Protein AF-T1JHN9-F1 (afdb_monomer)

InterPro domains:
  IPR001699 T-box transcription factor [PTHR11267] (26-239)
  IPR008967 p53-like transcription factor, DNA-binding domain superfamily [SSF49417] (64-240)
  IPR018186 Transcription factor, T-box, conserved site [PS01283] (74-93)
  IPR036960 T-box superfamily [G3DSA:2.60.40.820] (58-250)
  IPR046360 T-box transcription factor, DNA-binding domain [PF00907] (67-240)
  IPR046360 T-box transcription factor, DNA-binding domain [PR00937] (82-106)
  IPR046360 T-box transcription factor, DNA-binding domain [PR00937] (149-162)
  IPR046360 T-box transcription factor, DNA-binding domain [PR00937] (187-201)
  IPR046360 T-box transcription factor, DNA-binding domain [PR00937] (224-237)
  IPR046360 T-box transcription factor, DNA-binding domain [PS50252] (69-240)
  IPR046360 T-box transcription factor, DNA-binding domain [SM00425] (64-253)

Sequence (254 aa):
MASELSTRARAFSVEALLQDRVDAAAISPSSSDSNLSEPSPAESPESLEGGENPLTTGVLEIGGITVELCGRELWQQFYKLGTEMIITKAGRRMFPSLKIRVSGLDADSFYNVWLDIVPLDDKRYRYVYHSSQWMVAGSGDPPPSHNIYVHQESPAPGRSWMGQGAVTFDRLKLTNNRRPLIRGQVSLHSMHKYQPRIHIQKSESEQAVHLDLKKSTTFIFNETSFTTVTAYQNQQVKKVISNYYYPFCRVSGL

Mean predicted aligned error: 13.26 Å

Secondary structure (DSSP, 8-state):
------TTTTTT-TTHHHHTTSSS--------------------------PPPGGGSSEEEETTEEEEETTHHHHHHHHHH--EEE-BTT-B--SSPPEEEEES--SSSEEEEEEEEEESSSEEEEEETTTTEEEEEEEPPPPPS--EEE-TT-SEEHHHHHHTS-EE-TT-EEES-SS-SSTTEEE--TT-EEEEEEEEEE-SSTT-----TTTSEEE--GGG-EEEESS---HHHHHHHHHHHTHHHHHS--

Organism: Strigamia maritima (NCBI:txid126957)

Solvent-accessible surface area (backbone atoms only — not comparable to full-atom values): 15533 Å² total; per-residue (Å²): 141,86,83,84,86,64,93,73,81,70,84,78,49,76,72,68,71,66,61,78,76,70,78,87,82,83,83,87,86,81,89,83,90,81,90,84,82,87,83,85,90,79,82,87,79,82,82,71,94,73,79,83,60,76,87,73,71,56,47,48,76,58,96,68,31,37,42,32,51,52,68,47,71,61,37,46,58,38,34,78,70,58,26,63,37,56,35,31,84,89,38,28,60,62,67,78,64,60,32,32,30,47,44,65,59,60,48,86,44,30,28,36,44,34,34,39,54,41,69,70,60,72,40,22,47,43,76,42,76,96,76,72,42,81,41,83,71,47,70,38,78,83,83,59,90,40,30,60,39,70,44,89,64,47,44,35,36,24,45,58,58,46,65,65,61,55,51,66,55,72,77,41,18,32,15,58,35,86,66,62,92,51,93,47,37,28,24,48,65,68,35,29,43,34,36,54,35,40,36,43,26,78,33,94,42,80,82,51,84,77,87,48,79,89,73,30,52,75,48,73,58,77,51,64,30,33,33,29,26,78,61,85,78,56,65,66,59,52,48,53,52,46,65,69,60,48,62,66,64,69,73,75,74,124

Nearest PDB structures (foldseek):
  4a04-assembly1_B  TM=9.188E-01  e=6.946E-25  Homo sapiens
  4a04-assembly1_A  TM=9.202E-01  e=1.172E-23  Homo sapiens
  4s0h-assembly1_A  TM=9.242E-01  e=1.164E-22  Homo sapiens
  5bqd-assembly1_A  TM=9.059E-01  e=5.106E-23  Homo sapiens
  5t1j-assembly1_A  TM=8.481E-01  e=8.388E-18  Mus musculus

Radius of gyration: 26.45 Å; Cα contacts (8 Å, |Δi|>4): 411; chains: 1; bounding box: 66×55×83 Å

pLDDT: mean 80.38, std 23.96, range [30.39, 98.62]

Foldseek 3Di:
DDDDDDPPPPPDDPVVVVVVPPPPPDDDDDDDDDDDDDDDDDDDDDDDDDDDDPLPQQWDDDPQKIKHWPPVVQLLVCLVLFNEAAAAAQFDFDPVWTKMAIDRADQAFWKWKKKFKAFPAQFFWDADQVVRDIDTPGGHDPDQPFGMATQPCPGDGPNVRNVVGMRTLRLATEHCDSDRPDHRYGHDHARTKIWMKMWMATDPDRPDPPDDPVRTDIDTNPSNIHGYHNDDDRVVNVVVVCVVPCVVVVVPPD

Structure (mmCIF, N/CA/C/O backbone):
data_AF-T1JHN9-F1
#
_entry.id   AF-T1JHN9-F1
#
loop_
_atom_site.group_PDB
_atom_site.id
_atom_site.type_symbol
_atom_site.label_atom_id
_atom_site.label_alt_id
_atom_site.label_comp_id
_atom_site.label_asym_id
_atom_site.label_entity_id
_atom_site.label_seq_id
_atom_site.pdbx_PDB_ins_code
_atom_site.Cartn_x
_atom_site.Cartn_y
_atom_site.Cartn_z
_atom_site.occupancy
_atom_site.B_iso_or_equiv
_atom_site.auth_seq_id
_atom_site.auth_comp_id
_atom_site.auth_asym_id
_atom_site.auth_atom_id
_atom_site.pdbx_PDB_model_num
ATOM 1 N N . MET A 1 1 ? 29.125 25.212 -55.300 1.00 37.88 1 MET A N 1
ATOM 2 C CA . MET A 1 1 ? 29.518 24.047 -54.482 1.00 37.88 1 MET A CA 1
ATOM 3 C C . MET A 1 1 ? 28.701 24.056 -53.203 1.00 37.88 1 MET A C 1
ATOM 5 O O . MET A 1 1 ? 29.034 24.784 -52.282 1.00 37.88 1 MET A O 1
ATOM 9 N N . ALA A 1 2 ? 27.599 23.316 -53.184 1.00 37.41 2 ALA A N 1
ATOM 10 C CA . ALA A 1 2 ? 26.874 22.967 -51.968 1.00 37.41 2 ALA A CA 1
ATOM 11 C C . ALA A 1 2 ? 26.353 21.548 -52.206 1.00 37.41 2 ALA A C 1
ATOM 13 O O . ALA A 1 2 ? 25.387 21.359 -52.940 1.00 37.41 2 ALA A O 1
ATOM 14 N N . SER A 1 3 ? 27.084 20.557 -51.704 1.00 37.94 3 SER A N 1
ATOM 15 C CA . SER A 1 3 ? 26.774 19.141 -51.877 1.00 37.94 3 SER A CA 1
ATOM 16 C C . SER A 1 3 ? 26.589 18.478 -50.516 1.00 37.94 3 SER A C 1
ATOM 18 O O . SER A 1 3 ? 27.445 18.585 -49.643 1.00 37.94 3 SER A O 1
ATOM 20 N N . GLU A 1 4 ? 25.468 17.764 -50.423 1.00 44.97 4 GLU A N 1
ATOM 21 C CA . GLU A 1 4 ? 25.269 16.535 -49.648 1.00 44.97 4 GLU A CA 1
ATOM 22 C C . GLU A 1 4 ? 25.123 16.638 -48.124 1.00 44.97 4 GLU A C 1
ATOM 24 O O . GLU A 1 4 ? 25.977 16.226 -47.344 1.00 44.97 4 GLU A O 1
ATOM 29 N N . LEU A 1 5 ? 23.916 17.024 -47.696 1.00 38.69 5 LEU A N 1
ATOM 30 C CA . LEU A 1 5 ? 23.321 16.499 -46.465 1.00 38.69 5 LEU A CA 1
ATOM 31 C C . LEU A 1 5 ? 22.307 15.400 -46.819 1.00 38.69 5 LEU A C 1
ATOM 33 O O . LEU A 1 5 ? 21.178 15.654 -47.226 1.00 38.69 5 LEU A O 1
ATOM 37 N N . SER A 1 6 ? 22.813 14.173 -46.695 1.00 44.66 6 SER A N 1
ATOM 38 C CA . SER A 1 6 ? 22.173 12.859 -46.562 1.00 44.66 6 SER A CA 1
ATOM 39 C C . SER A 1 6 ? 20.637 12.776 -46.612 1.00 44.66 6 SER A C 1
ATOM 41 O O . SER A 1 6 ? 19.916 13.223 -45.718 1.00 44.66 6 SER A O 1
ATOM 43 N N . THR A 1 7 ? 20.160 12.006 -47.592 1.00 42.12 7 THR A N 1
ATOM 44 C CA . THR A 1 7 ? 18.784 11.551 -47.873 1.00 42.12 7 THR A CA 1
ATOM 45 C C . THR A 1 7 ? 18.101 10.778 -46.722 1.00 42.12 7 THR A C 1
ATOM 47 O O . THR A 1 7 ? 16.984 10.293 -46.873 1.00 42.12 7 THR A O 1
ATOM 50 N N . ARG A 1 8 ? 18.723 10.666 -45.540 1.00 48.19 8 ARG A N 1
ATOM 51 C CA . ARG A 1 8 ? 18.173 9.969 -44.360 1.00 48.19 8 ARG A CA 1
ATOM 52 C C . ARG A 1 8 ? 17.391 10.854 -43.383 1.00 48.19 8 ARG A C 1
ATOM 54 O O . ARG A 1 8 ? 16.763 10.320 -42.475 1.00 48.19 8 ARG A O 1
ATOM 61 N N . ALA A 1 9 ? 17.373 12.175 -43.565 1.00 43.88 9 ALA A N 1
ATOM 62 C CA . ALA A 1 9 ? 16.715 13.097 -42.629 1.00 43.88 9 ALA A CA 1
ATOM 63 C C . ALA A 1 9 ? 15.209 13.334 -42.887 1.00 43.88 9 ALA A C 1
ATOM 65 O O . ALA A 1 9 ? 14.583 14.104 -42.165 1.00 43.88 9 ALA A O 1
ATOM 66 N N . ARG A 1 10 ? 14.598 12.674 -43.885 1.00 45.00 10 ARG A N 1
ATOM 67 C CA . ARG A 1 10 ? 13.157 12.807 -44.194 1.00 45.00 10 ARG A CA 1
ATOM 68 C C . ARG A 1 10 ? 12.277 11.620 -43.778 1.00 45.00 10 ARG A C 1
ATOM 70 O O . ARG A 1 10 ? 11.065 11.703 -43.923 1.00 45.00 10 ARG A O 1
ATOM 77 N N . ALA A 1 11 ? 12.845 10.564 -43.197 1.00 43.94 11 ALA A N 1
ATOM 78 C CA . ALA A 1 11 ? 12.103 9.351 -42.824 1.00 43.94 11 ALA A CA 1
ATOM 79 C C . ALA A 1 11 ? 11.342 9.430 -41.477 1.00 43.94 11 ALA A C 1
ATOM 81 O O . ALA A 1 11 ? 10.833 8.419 -41.008 1.00 43.94 11 ALA A O 1
ATOM 82 N N . PHE A 1 12 ? 11.257 10.606 -40.843 1.00 49.44 12 PHE A N 1
ATOM 83 C CA . PHE A 1 12 ? 10.586 10.795 -39.544 1.00 49.44 12 PHE A CA 1
ATOM 84 C C . PHE A 1 12 ? 9.660 12.025 -39.509 1.00 49.44 12 PHE A C 1
ATOM 86 O O . PHE A 1 12 ? 9.482 12.642 -38.461 1.00 49.44 12 PHE A O 1
ATOM 93 N N . SER A 1 13 ? 9.066 12.403 -40.647 1.00 48.22 13 SER A N 1
ATOM 94 C CA . SER A 1 13 ? 7.950 13.360 -40.642 1.00 48.22 13 SER A CA 1
ATOM 95 C C . SER A 1 13 ? 6.630 12.632 -40.383 1.00 48.22 13 SER A C 1
ATOM 97 O O . SER A 1 13 ? 6.383 11.570 -40.953 1.00 48.22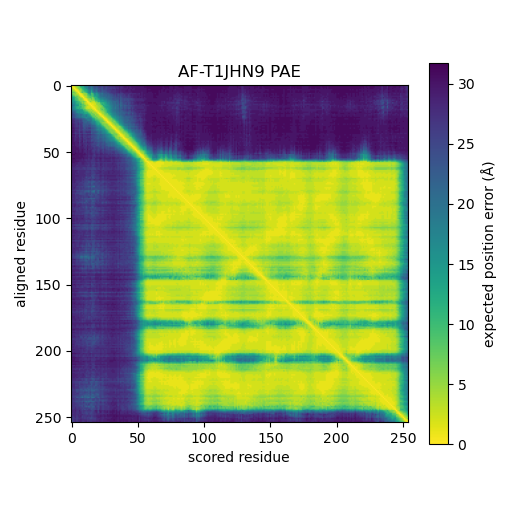 13 SER A O 1
ATOM 99 N N . VAL A 1 14 ? 5.773 13.226 -39.549 1.00 47.97 14 VAL A N 1
ATOM 100 C CA . VAL A 1 14 ? 4.450 12.705 -39.154 1.00 47.97 14 VAL A CA 1
ATOM 101 C C . VAL A 1 14 ? 3.525 12.490 -40.366 1.00 47.97 14 VAL A C 1
ATOM 103 O O . VAL A 1 14 ? 2.682 11.599 -40.332 1.00 47.97 14 VAL A O 1
ATOM 106 N N . GLU A 1 15 ? 3.734 13.213 -41.470 1.00 50.56 15 GLU A N 1
ATOM 107 C CA . GLU A 1 15 ? 2.987 13.028 -42.727 1.00 50.56 15 GLU A CA 1
ATOM 108 C C . GLU A 1 15 ? 3.307 11.715 -43.460 1.00 50.56 15 GLU A C 1
ATOM 110 O O . GLU A 1 15 ? 2.428 11.162 -44.113 1.00 50.56 15 GLU A O 1
ATOM 115 N N . ALA A 1 16 ? 4.511 11.148 -43.315 1.00 49.91 16 ALA A N 1
ATOM 116 C CA . ALA A 1 16 ? 4.868 9.889 -43.983 1.00 49.91 16 ALA A CA 1
ATOM 117 C C . ALA A 1 16 ? 4.262 8.647 -43.296 1.00 49.91 16 ALA A C 1
ATOM 119 O O . ALA A 1 16 ? 4.126 7.602 -43.919 1.00 49.91 16 ALA A O 1
ATOM 120 N N . LEU A 1 17 ? 3.861 8.758 -42.024 1.00 47.12 17 LEU A N 1
ATOM 121 C CA . LEU A 1 17 ? 3.267 7.658 -41.248 1.00 47.12 17 LEU A CA 1
ATOM 122 C C . LEU A 1 17 ? 1.736 7.585 -41.354 1.00 47.12 17 LEU A C 1
ATOM 124 O O . LEU A 1 17 ? 1.138 6.624 -40.871 1.00 47.12 17 LEU A O 1
ATOM 128 N N . LEU A 1 18 ? 1.101 8.586 -41.972 1.00 47.03 18 LEU A N 1
ATOM 129 C CA . LEU A 1 18 ? -0.349 8.620 -42.187 1.00 47.03 18 LEU A CA 1
ATOM 130 C C . LEU A 1 18 ? -0.762 8.144 -43.587 1.00 47.03 18 LEU A C 1
ATOM 132 O O . LEU A 1 18 ? -1.925 7.796 -43.771 1.00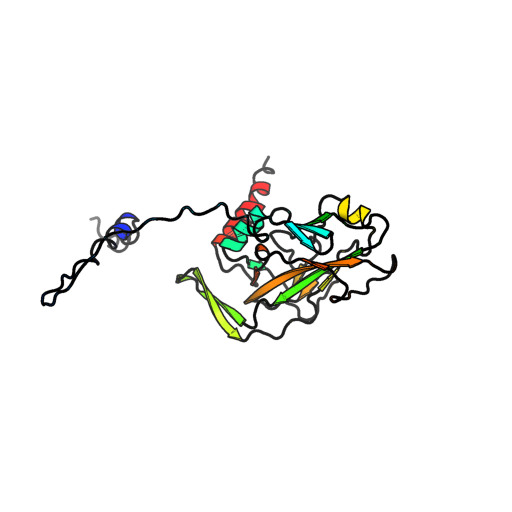 47.03 18 LEU A O 1
ATOM 136 N N . GLN A 1 19 ? 0.176 8.045 -44.534 1.00 45.59 19 GLN A N 1
ATOM 137 C CA . GLN A 1 19 ? -0.109 7.561 -45.888 1.00 45.59 19 GLN A CA 1
ATOM 138 C C . GLN A 1 19 ? -0.044 6.022 -46.009 1.00 45.59 19 GLN A C 1
ATOM 140 O O . GLN A 1 19 ? -0.786 5.439 -46.790 1.00 45.59 19 GLN A O 1
ATOM 145 N N . ASP A 1 20 ? 0.731 5.340 -45.156 1.00 45.19 20 ASP A N 1
ATOM 146 C CA . ASP A 1 20 ? 0.932 3.873 -45.191 1.00 45.19 20 ASP A CA 1
ATOM 147 C C . ASP A 1 20 ? -0.215 3.041 -44.577 1.00 45.19 20 ASP A C 1
ATOM 149 O O . ASP A 1 20 ? -0.108 1.824 -44.414 1.00 45.19 20 ASP A O 1
ATOM 153 N N . ARG A 1 21 ? -1.341 3.670 -44.216 1.00 43.88 21 ARG A N 1
ATOM 154 C CA . ARG A 1 21 ? -2.525 2.969 -43.681 1.00 43.88 21 ARG A CA 1
ATOM 155 C C . ARG A 1 21 ? -3.731 2.941 -44.617 1.00 43.88 21 ARG A C 1
ATOM 157 O O . ARG A 1 21 ? -4.776 2.448 -44.200 1.00 43.88 21 ARG A O 1
ATOM 164 N N . VAL A 1 22 ? -3.594 3.405 -45.860 1.00 42.62 22 VAL A N 1
ATOM 165 C CA . VAL A 1 22 ? -4.718 3.436 -46.816 1.00 42.62 22 VAL A CA 1
ATOM 166 C C . VAL A 1 22 ? -4.579 2.421 -47.966 1.00 42.62 22 VAL A C 1
ATOM 168 O O . VAL A 1 22 ? -5.590 2.055 -48.552 1.00 42.62 22 VAL A O 1
ATOM 171 N N . ASP A 1 23 ? -3.404 1.823 -48.197 1.00 38.19 23 ASP A N 1
ATOM 172 C CA . ASP A 1 23 ? -3.177 0.971 -49.386 1.00 38.19 23 ASP A CA 1
ATOM 173 C C . ASP A 1 23 ? -3.155 -0.555 -49.134 1.00 38.19 23 ASP A C 1
ATOM 175 O O . ASP A 1 23 ? -2.851 -1.336 -50.034 1.00 38.19 23 ASP A O 1
ATOM 179 N N . ALA A 1 24 ? -3.516 -1.028 -47.936 1.00 39.47 24 ALA A N 1
ATOM 180 C CA . ALA A 1 24 ? -3.465 -2.460 -47.590 1.00 39.47 24 ALA A CA 1
ATOM 181 C C . ALA A 1 24 ? -4.822 -3.198 -47.639 1.00 39.47 24 ALA A C 1
ATOM 183 O O . ALA A 1 24 ? -4.942 -4.302 -47.110 1.00 39.47 24 ALA A O 1
ATOM 184 N N . ALA A 1 25 ? -5.848 -2.621 -48.272 1.00 37.34 25 ALA A N 1
ATOM 185 C CA . ALA A 1 25 ? -7.167 -3.246 -48.407 1.00 37.34 25 ALA A CA 1
ATOM 186 C C . ALA A 1 25 ? -7.704 -3.138 -49.844 1.00 37.34 25 ALA A C 1
ATOM 188 O O . ALA A 1 25 ? -8.706 -2.479 -50.102 1.00 37.34 25 ALA A O 1
ATOM 189 N N . ALA A 1 26 ? -7.038 -3.804 -50.789 1.00 34.75 26 ALA A N 1
ATOM 190 C CA . ALA A 1 26 ? -7.571 -4.023 -52.132 1.00 34.75 26 ALA A CA 1
ATOM 191 C C . ALA A 1 26 ? -7.095 -5.372 -52.695 1.00 34.75 26 ALA A C 1
ATOM 193 O O . ALA A 1 26 ? -6.129 -5.437 -53.447 1.00 34.75 26 ALA A O 1
ATOM 194 N N . ILE A 1 27 ? -7.785 -6.458 -52.333 1.00 36.19 27 ILE A N 1
ATOM 195 C CA . ILE A 1 27 ? -7.802 -7.696 -53.126 1.00 36.19 27 ILE A CA 1
ATOM 196 C C . ILE A 1 27 ? -9.255 -8.179 -53.185 1.00 36.19 27 ILE A C 1
ATOM 198 O O . ILE A 1 27 ? -9.861 -8.514 -52.170 1.00 36.19 27 ILE A O 1
ATOM 202 N N . SER A 1 28 ? -9.813 -8.150 -54.390 1.00 37.72 28 SER A N 1
ATOM 203 C CA . SER A 1 28 ? -11.141 -8.636 -54.766 1.00 37.72 28 SER A CA 1
ATOM 204 C C . SER A 1 28 ? -11.187 -10.173 -54.888 1.00 37.72 28 SER A C 1
ATOM 206 O O . SER A 1 28 ? -10.175 -10.780 -55.242 1.00 37.72 28 SER A O 1
ATOM 208 N N . PRO A 1 29 ? -12.349 -10.823 -54.656 1.00 35.06 29 PRO A N 1
ATOM 209 C CA . PRO A 1 29 ? -12.565 -12.243 -54.942 1.00 35.06 29 PRO A CA 1
ATOM 210 C C . PRO A 1 29 ? -13.298 -12.463 -56.285 1.00 35.06 29 PRO A C 1
ATOM 212 O O . PRO A 1 29 ? -14.061 -11.607 -56.733 1.00 35.06 29 PRO A O 1
ATOM 215 N N . SER A 1 30 ? -13.123 -13.638 -56.901 1.00 30.83 30 SER A N 1
ATOM 216 C CA . SER A 1 30 ? -13.897 -14.091 -58.074 1.00 30.83 30 SER A CA 1
ATOM 217 C C . SER A 1 30 ? -14.504 -15.490 -57.868 1.00 30.83 30 SER A C 1
ATOM 219 O O . SER A 1 30 ? -13.735 -16.427 -57.676 1.00 30.83 30 SER A O 1
ATOM 221 N N . SER A 1 31 ? -15.848 -15.575 -57.988 1.00 32.38 31 SER A N 1
ATOM 222 C CA . SER A 1 31 ? -16.743 -16.710 -58.376 1.00 32.38 31 SER A CA 1
ATOM 223 C C . SER A 1 31 ? -16.622 -18.061 -57.628 1.00 32.38 31 SER A C 1
ATOM 225 O O . SER A 1 31 ? -15.521 -18.542 -57.419 1.00 32.38 31 SER A O 1
ATOM 227 N N . SER A 1 32 ? -17.681 -18.797 -57.253 1.00 32.22 32 SER A N 1
ATOM 228 C CA . SER A 1 32 ? -19.071 -18.861 -57.749 1.00 32.22 32 SER A CA 1
ATOM 229 C C . SER A 1 32 ? -19.987 -19.681 -56.804 1.00 32.22 32 SER A C 1
ATOM 231 O O . SER A 1 32 ? -19.526 -20.613 -56.154 1.00 32.22 32 SER A O 1
ATOM 233 N N . ASP A 1 33 ? -21.278 -19.315 -56.816 1.00 31.03 33 ASP A N 1
ATOM 234 C CA . ASP A 1 33 ? -22.537 -20.054 -56.560 1.00 31.03 33 ASP A CA 1
ATOM 235 C C . ASP A 1 33 ? -22.715 -21.010 -55.362 1.00 31.03 33 ASP A C 1
ATOM 237 O O . ASP A 1 33 ? -22.224 -22.135 -55.350 1.00 31.03 33 ASP A O 1
ATOM 241 N N . SER A 1 34 ? -23.648 -20.676 -54.454 1.00 33.66 34 SER A N 1
ATOM 242 C CA . SER A 1 34 ? -25.055 -21.143 -54.552 1.00 33.66 34 SER A CA 1
ATOM 243 C C . SER A 1 34 ? -25.946 -20.690 -53.369 1.00 33.66 34 SER A C 1
ATOM 245 O O . SER A 1 34 ? -25.711 -21.018 -52.215 1.00 33.66 34 SER A O 1
ATOM 247 N N . ASN A 1 35 ? -26.972 -19.905 -53.719 1.00 30.39 35 ASN A N 1
ATOM 248 C CA . ASN A 1 35 ? -28.367 -19.866 -53.243 1.00 30.39 35 ASN A CA 1
ATOM 249 C C . ASN A 1 35 ? -28.733 -20.407 -51.830 1.00 30.39 35 ASN A C 1
ATOM 251 O O . ASN A 1 35 ? -28.651 -21.613 -51.611 1.00 30.39 35 ASN A O 1
ATOM 255 N N . LEU A 1 36 ? -29.307 -19.557 -50.955 1.00 33.16 36 LEU A N 1
ATOM 256 C CA . LEU A 1 36 ? -30.713 -19.641 -50.480 1.00 33.16 36 LEU A CA 1
ATOM 257 C C . LEU A 1 36 ? -31.014 -18.728 -49.259 1.00 33.16 36 LEU A C 1
ATOM 259 O O . LEU A 1 36 ? -30.433 -18.881 -48.190 1.00 33.16 36 LEU A O 1
ATOM 263 N N . SER A 1 37 ? -32.042 -17.884 -49.441 1.00 34.06 37 SER A N 1
ATOM 264 C CA . SER A 1 37 ? -33.026 -17.345 -48.468 1.00 34.06 37 SER A CA 1
ATOM 265 C C . SER A 1 37 ? -32.597 -16.420 -47.306 1.00 34.06 37 SER A C 1
ATOM 267 O O . SER A 1 37 ? -32.049 -16.863 -46.302 1.00 34.06 37 SER A O 1
ATOM 269 N N . GLU A 1 38 ? -33.022 -15.149 -47.396 1.00 36.16 38 GLU A N 1
ATOM 270 C CA . GLU A 1 38 ? -33.294 -14.248 -46.256 1.00 36.16 38 GLU A CA 1
ATOM 271 C C . GLU A 1 38 ? -34.545 -14.696 -45.470 1.00 36.16 38 GLU A C 1
ATOM 273 O O . GLU A 1 38 ? -35.432 -15.348 -46.035 1.00 36.16 38 GLU A O 1
ATOM 278 N N . PRO A 1 39 ? -34.666 -14.297 -44.187 1.00 36.03 39 PRO A N 1
ATOM 279 C CA . PRO A 1 39 ? -35.629 -13.223 -43.904 1.00 36.03 39 PRO A CA 1
ATOM 280 C C . PRO A 1 39 ? -35.211 -12.195 -42.822 1.00 36.03 39 PRO A C 1
ATOM 282 O O . PRO A 1 39 ? -34.563 -12.531 -41.838 1.00 36.03 39 PRO A O 1
ATOM 285 N N . SER A 1 40 ? -35.674 -10.958 -43.059 1.00 34.84 40 SER A N 1
ATOM 286 C CA . SER A 1 40 ? -36.094 -9.807 -42.220 1.00 34.84 40 SER A CA 1
ATOM 287 C C . SER A 1 40 ? -35.681 -9.585 -40.742 1.00 34.84 40 SER A C 1
ATOM 289 O O . SER A 1 40 ? -35.483 -10.525 -39.977 1.00 34.84 40 SER A O 1
ATOM 291 N N . PRO A 1 41 ? -35.664 -8.301 -40.296 1.00 38.66 41 PRO A N 1
ATOM 292 C CA . PRO A 1 41 ? -35.134 -7.863 -39.005 1.00 38.66 41 PRO A CA 1
ATOM 293 C C . PRO A 1 41 ? -36.186 -7.915 -37.887 1.00 38.66 41 PRO A C 1
ATOM 295 O O . PRO A 1 41 ? -37.316 -7.464 -38.070 1.00 38.66 41 PRO A O 1
ATOM 298 N N . ALA A 1 42 ? -35.794 -8.397 -36.706 1.00 33.38 42 ALA A N 1
ATOM 299 C CA . ALA A 1 42 ? -36.610 -8.337 -35.497 1.00 33.38 42 ALA A CA 1
ATOM 300 C C . ALA A 1 42 ? -35.863 -7.595 -34.377 1.00 33.38 42 ALA A C 1
ATOM 302 O O . ALA A 1 42 ? -34.821 -8.038 -33.903 1.00 33.38 42 ALA A O 1
ATOM 303 N N . GLU A 1 43 ? -36.429 -6.436 -34.040 1.00 30.83 43 GLU A N 1
ATOM 304 C CA . GLU A 1 43 ? -36.592 -5.854 -32.704 1.00 30.83 43 GLU A CA 1
ATOM 305 C C . GLU A 1 43 ? -35.398 -5.855 -31.733 1.00 30.83 43 GLU A C 1
ATOM 307 O O . GLU A 1 43 ? -35.032 -6.839 -31.096 1.00 30.83 43 GLU A O 1
ATOM 312 N N . SER A 1 44 ? -34.868 -4.650 -31.535 1.00 38.66 44 SER A N 1
ATOM 313 C CA . SER A 1 44 ? -34.105 -4.237 -30.360 1.00 38.66 44 SER A CA 1
ATOM 314 C C . SER A 1 44 ? -34.957 -4.298 -29.083 1.00 38.66 44 SER A C 1
ATOM 316 O O . SER A 1 44 ? -36.000 -3.643 -29.053 1.00 38.66 44 SER A O 1
ATOM 318 N N . PRO A 1 45 ? -34.500 -4.953 -27.999 1.00 36.94 45 PRO A N 1
ATOM 319 C CA . PRO A 1 45 ? -35.022 -4.697 -26.672 1.00 36.94 45 PRO A CA 1
ATOM 320 C C . PRO A 1 45 ? -34.178 -3.631 -25.967 1.00 36.94 45 PRO A C 1
ATOM 322 O O . PRO A 1 45 ? -32.948 -3.691 -25.914 1.00 36.94 45 PRO A O 1
ATOM 325 N N . GLU A 1 46 ? -34.895 -2.649 -25.436 1.00 38.06 46 GLU A N 1
ATOM 326 C CA . GLU A 1 46 ? -34.453 -1.611 -24.515 1.00 38.06 46 GLU A CA 1
ATOM 327 C C . GLU A 1 46 ? -33.567 -2.192 -23.400 1.00 38.06 46 GLU A C 1
ATOM 329 O O . GLU A 1 46 ? -33.969 -3.092 -22.658 1.00 38.06 46 GLU A O 1
ATOM 334 N N . SER A 1 47 ? -32.347 -1.670 -23.255 1.00 32.50 47 SER A N 1
ATOM 335 C CA . SER A 1 47 ? -31.506 -1.984 -22.104 1.00 32.50 47 SER A CA 1
ATOM 336 C C . SER A 1 47 ? -31.942 -1.143 -20.909 1.00 32.50 47 SER A C 1
ATOM 338 O O . SER A 1 47 ? -31.655 0.053 -20.830 1.00 32.50 47 SER A O 1
ATOM 340 N N . LEU A 1 48 ? -32.631 -1.829 -20.002 1.00 37.59 48 LEU A N 1
ATOM 341 C CA . LEU A 1 48 ? -32.922 -1.464 -18.623 1.00 37.59 48 LEU A CA 1
ATOM 342 C C . LEU A 1 48 ? -31.695 -0.883 -17.902 1.00 37.59 48 LEU A C 1
ATOM 344 O O . LEU A 1 48 ? -30.576 -1.384 -18.030 1.00 37.59 48 LEU A O 1
ATOM 348 N N . GLU A 1 49 ? -31.955 0.149 -17.102 1.00 48.16 49 GLU A N 1
ATOM 349 C CA . GLU A 1 49 ? -31.048 0.724 -16.114 1.00 48.16 49 GLU A CA 1
ATOM 350 C C . GLU A 1 49 ? -30.424 -0.384 -15.243 1.00 48.16 49 GLU A C 1
ATOM 352 O O . GLU A 1 49 ? -31.119 -1.113 -14.535 1.00 48.16 49 GLU A O 1
ATOM 357 N N . GLY A 1 50 ? -29.101 -0.540 -15.327 1.00 30.83 50 GLY A N 1
ATOM 358 C CA . GLY A 1 50 ? -28.338 -1.567 -14.620 1.00 30.83 50 GLY A CA 1
ATOM 359 C C . GLY A 1 50 ? -27.273 -0.928 -13.738 1.00 30.83 50 GLY A C 1
ATOM 360 O O . GLY A 1 50 ? -26.375 -0.258 -14.243 1.00 30.83 50 GLY A O 1
ATOM 361 N N . GLY A 1 51 ? -27.416 -1.123 -12.425 1.00 34.16 51 GLY A N 1
ATOM 362 C CA . GLY A 1 51 ? -26.677 -0.446 -11.363 1.00 34.16 51 GLY A CA 1
ATOM 363 C C . GLY A 1 51 ? -25.151 -0.487 -11.461 1.00 34.16 51 GLY A C 1
ATOM 364 O O . GLY A 1 51 ? -24.537 -1.419 -11.984 1.00 34.16 51 GLY A O 1
ATOM 365 N N . GLU A 1 52 ? -24.548 0.560 -10.902 1.00 36.66 52 GLU A N 1
ATOM 366 C CA . GLU A 1 52 ? -23.106 0.713 -10.779 1.00 36.66 52 GLU A CA 1
ATOM 367 C C . GLU A 1 52 ? -22.493 -0.489 -10.049 1.00 36.66 52 GLU A C 1
ATOM 369 O O . GLU A 1 52 ? -22.903 -0.881 -8.956 1.00 36.66 52 GLU A O 1
ATOM 374 N N . ASN A 1 53 ? -21.477 -1.081 -10.668 1.00 40.62 53 ASN A N 1
ATOM 375 C CA . ASN A 1 53 ? -20.710 -2.176 -10.097 1.00 40.62 53 ASN A CA 1
ATOM 376 C C . ASN A 1 53 ? -20.061 -1.688 -8.771 1.00 40.62 53 ASN A C 1
ATOM 378 O O . ASN A 1 53 ? -19.425 -0.629 -8.780 1.00 40.62 53 ASN A O 1
ATOM 382 N N . PRO A 1 54 ? -20.124 -2.418 -7.640 1.00 45.75 54 PRO A N 1
ATOM 383 C CA . PRO A 1 54 ? -19.496 -2.001 -6.371 1.00 45.75 54 PRO A CA 1
ATOM 384 C C . PRO A 1 54 ? -17.976 -1.761 -6.464 1.00 45.75 54 PRO A C 1
ATOM 386 O O . PRO A 1 54 ? -17.369 -1.147 -5.595 1.00 45.75 54 PRO A O 1
ATOM 389 N N . LEU A 1 55 ? -17.347 -2.228 -7.546 1.00 48.91 55 LEU A N 1
ATOM 390 C CA . LEU A 1 55 ? -15.927 -2.044 -7.858 1.00 48.91 55 LEU A CA 1
ATOM 391 C C . LEU A 1 55 ? -15.584 -0.627 -8.362 1.00 48.91 55 LEU A C 1
ATOM 393 O O . LEU A 1 55 ? -14.408 -0.298 -8.528 1.00 48.91 55 LEU A O 1
ATOM 397 N N . THR A 1 56 ? -16.584 0.218 -8.629 1.00 54.78 56 THR A N 1
ATOM 398 C CA . THR A 1 56 ? -16.386 1.501 -9.322 1.00 54.78 56 THR A CA 1
ATOM 399 C C . THR A 1 56 ? -16.254 2.706 -8.401 1.00 54.78 56 THR A C 1
ATOM 401 O O . THR A 1 56 ? -15.799 3.743 -8.875 1.00 54.78 56 THR A O 1
ATOM 404 N N . THR A 1 57 ? -16.541 2.606 -7.102 1.00 69.31 57 THR A N 1
ATOM 405 C CA . THR A 1 57 ? -16.684 3.783 -6.221 1.00 69.31 57 THR A CA 1
ATOM 406 C C . THR A 1 57 ? -15.442 4.146 -5.407 1.00 69.31 57 THR A C 1
ATOM 408 O O . THR A 1 57 ? -15.388 5.240 -4.860 1.00 69.31 57 THR A O 1
ATOM 411 N N . GLY A 1 58 ? -14.393 3.313 -5.358 1.00 87.81 58 GLY A N 1
ATOM 412 C CA . GLY A 1 58 ? -13.201 3.630 -4.547 1.00 87.81 58 GLY A CA 1
ATOM 413 C C . GLY A 1 58 ? -13.463 3.595 -3.042 1.00 87.81 58 GLY A C 1
ATOM 414 O O . GLY A 1 58 ? -12.603 3.974 -2.250 1.00 87.81 58 GLY A O 1
ATOM 415 N N . VAL A 1 59 ? -14.653 3.128 -2.679 1.00 96.25 59 VAL A N 1
ATOM 416 C CA . VAL A 1 59 ? -15.170 2.945 -1.335 1.0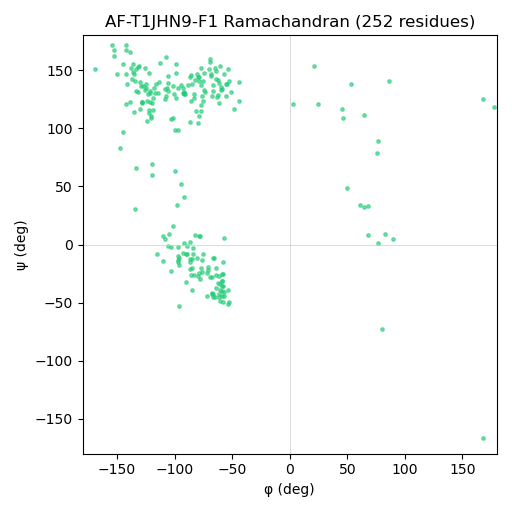0 96.25 59 VAL A CA 1
ATOM 417 C C . VAL A 1 59 ? -15.555 1.480 -1.229 1.00 96.25 59 VAL A C 1
ATOM 419 O O . VAL A 1 59 ? -16.235 0.949 -2.103 1.00 96.25 59 VAL A O 1
ATOM 422 N N . LEU A 1 60 ? -15.093 0.822 -0.177 1.00 97.12 60 LEU A N 1
ATOM 423 C CA . LEU A 1 60 ? -15.379 -0.575 0.106 1.00 97.12 60 LEU A CA 1
ATOM 424 C C . LEU A 1 60 ? -16.043 -0.665 1.474 1.00 97.12 60 LEU A C 1
ATOM 426 O O . LEU A 1 60 ? -15.537 -0.091 2.436 1.00 97.12 60 LEU A O 1
ATOM 430 N N . GLU A 1 61 ? -17.141 -1.404 1.567 1.00 96.88 61 GLU A N 1
ATOM 431 C CA . GLU A 1 61 ? -17.859 -1.631 2.819 1.00 96.88 61 GLU A CA 1
ATOM 432 C C . GLU A 1 61 ? -17.940 -3.128 3.116 1.00 96.88 61 GLU A C 1
ATOM 434 O O . GLU A 1 61 ? -18.413 -3.913 2.295 1.00 96.88 61 GLU A O 1
ATOM 439 N N . ILE A 1 62 ? -17.435 -3.533 4.283 1.00 96.31 62 ILE A N 1
ATOM 440 C CA . ILE A 1 62 ? -17.414 -4.932 4.720 1.00 96.31 62 ILE A CA 1
ATOM 441 C C . ILE A 1 62 ? -17.688 -4.974 6.223 1.00 96.31 62 ILE A C 1
ATOM 443 O O . ILE A 1 62 ? -16.947 -4.394 7.016 1.00 96.31 62 ILE A O 1
ATOM 447 N N . GLY A 1 63 ? -18.747 -5.680 6.627 1.00 93.62 63 GLY A N 1
ATOM 448 C CA . GLY A 1 63 ? -19.083 -5.861 8.044 1.00 93.62 63 GLY A CA 1
ATOM 449 C C . GLY A 1 63 ? -19.382 -4.552 8.784 1.00 93.62 63 GLY A C 1
ATOM 450 O O . GLY A 1 63 ? -19.022 -4.428 9.951 1.00 93.62 63 GLY A O 1
ATOM 451 N N . GLY A 1 64 ? -19.981 -3.569 8.102 1.00 95.56 64 GLY A N 1
ATOM 452 C CA . GLY A 1 64 ? -20.291 -2.244 8.657 1.00 95.56 64 GLY A CA 1
ATOM 453 C C . GLY A 1 64 ? -19.094 -1.294 8.765 1.00 95.56 64 GLY A C 1
ATOM 454 O O . GLY A 1 64 ? -19.257 -0.173 9.234 1.00 95.56 64 GLY A O 1
ATOM 455 N N . ILE A 1 65 ? -17.902 -1.720 8.332 1.00 98.00 65 ILE A N 1
ATOM 456 C CA . ILE A 1 65 ? -16.713 -0.870 8.237 1.00 98.00 65 ILE A CA 1
ATOM 457 C C . ILE A 1 65 ? -16.575 -0.406 6.791 1.00 98.00 65 ILE A C 1
ATOM 459 O O . ILE A 1 65 ? -16.493 -1.231 5.877 1.00 98.00 65 ILE A O 1
ATOM 463 N N . THR A 1 66 ? -16.481 0.905 6.599 1.00 98.00 66 THR A N 1
ATOM 464 C CA . THR A 1 66 ? -16.292 1.527 5.288 1.00 98.00 66 THR A CA 1
ATOM 465 C C . THR A 1 66 ? -14.874 2.082 5.176 1.00 98.00 66 THR A C 1
ATOM 467 O O . THR A 1 66 ? -14.377 2.756 6.081 1.00 98.00 66 THR A O 1
ATOM 470 N N . VAL A 1 67 ? -14.213 1.806 4.053 1.00 98.25 67 VAL A N 1
ATOM 471 C CA . VAL A 1 67 ? -12.872 2.303 3.732 1.00 98.25 67 VAL A CA 1
ATOM 472 C C . VAL A 1 67 ? -12.880 2.946 2.351 1.00 98.25 67 VAL A C 1
ATOM 474 O O . VAL A 1 67 ? -13.200 2.301 1.357 1.00 98.25 67 VAL A O 1
ATOM 477 N N . GLU A 1 68 ? -12.487 4.211 2.284 1.00 98.06 68 GLU A N 1
ATOM 478 C CA . GLU A 1 68 ? -12.351 4.999 1.056 1.00 98.06 68 GLU A CA 1
ATOM 479 C C . GLU A 1 68 ? -10.867 5.170 0.704 1.00 98.06 68 GLU A C 1
ATOM 481 O O . GLU A 1 68 ? -10.063 5.561 1.555 1.00 98.06 68 GLU A O 1
ATOM 486 N N . LEU A 1 69 ? -10.496 4.928 -0.555 1.00 98.19 69 LEU A N 1
ATOM 487 C CA . LEU A 1 69 ? -9.165 5.230 -1.083 1.00 98.19 69 LEU A CA 1
ATOM 488 C C . LEU A 1 69 ? -9.039 6.726 -1.403 1.00 98.19 69 LEU A C 1
ATOM 490 O O . LEU A 1 69 ? -9.597 7.217 -2.383 1.00 98.19 69 LEU A O 1
ATOM 494 N N . CYS A 1 70 ? -8.232 7.452 -0.630 1.00 97.19 70 CYS A N 1
ATOM 495 C CA . CYS A 1 70 ? -7.999 8.870 -0.886 1.00 97.19 70 CYS A CA 1
ATOM 496 C C . CYS A 1 70 ? -7.057 9.083 -2.087 1.00 97.19 70 CYS A C 1
ATOM 498 O O . CYS A 1 70 ? -6.036 8.404 -2.223 1.00 97.19 70 CYS A O 1
ATOM 500 N N . GLY A 1 71 ? -7.342 10.095 -2.91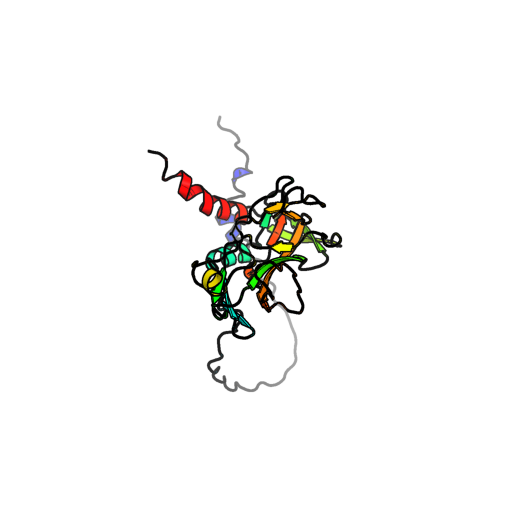6 1.00 95.12 71 GLY A N 1
ATOM 501 C CA . GLY A 1 71 ? -6.525 10.424 -4.094 1.00 95.12 71 GLY A CA 1
ATOM 502 C C . GLY A 1 71 ? -6.599 9.358 -5.191 1.00 95.12 71 GLY A C 1
ATOM 503 O O . GLY A 1 71 ? -5.609 9.096 -5.881 1.00 95.12 71 GLY A O 1
ATOM 504 N N . ARG A 1 72 ? -7.755 8.706 -5.317 1.00 95.44 72 ARG A N 1
ATOM 505 C CA . ARG A 1 72 ? -7.998 7.602 -6.243 1.00 95.44 72 ARG A CA 1
ATOM 506 C C . ARG A 1 72 ? -7.764 7.976 -7.701 1.00 95.44 72 ARG A C 1
ATOM 508 O O . ARG A 1 72 ? -7.254 7.155 -8.454 1.00 95.44 72 ARG A O 1
ATOM 515 N N . GLU A 1 73 ? -8.075 9.200 -8.103 1.00 94.88 73 GLU A N 1
ATOM 516 C CA . GLU A 1 73 ? -7.895 9.678 -9.477 1.00 94.88 73 GLU A CA 1
ATOM 517 C C . GLU A 1 73 ? -6.423 9.578 -9.886 1.00 94.88 73 GLU A C 1
ATOM 519 O O . GLU A 1 73 ? -6.099 9.141 -10.991 1.00 94.88 73 GLU A O 1
ATOM 524 N N . LEU A 1 74 ? -5.517 9.916 -8.963 1.00 95.38 74 LEU A N 1
ATOM 525 C CA . LEU A 1 74 ? -4.083 9.777 -9.171 1.00 95.38 74 LEU A CA 1
ATOM 526 C C . LEU A 1 74 ? -3.679 8.302 -9.274 1.00 95.38 74 LEU A C 1
ATOM 528 O O . LEU A 1 74 ? -2.941 7.932 -10.185 1.00 95.38 74 LEU A O 1
ATOM 532 N N . TRP A 1 75 ? -4.195 7.446 -8.389 1.00 97.06 75 TRP A N 1
ATOM 533 C CA . TRP A 1 75 ? -3.976 5.999 -8.481 1.00 97.06 75 TRP A CA 1
ATOM 534 C C . TRP A 1 75 ? -4.446 5.428 -9.820 1.00 97.06 75 TRP A C 1
ATOM 536 O O . TRP A 1 75 ? -3.696 4.698 -10.459 1.00 97.06 75 TRP A O 1
ATOM 546 N N . GLN A 1 76 ? -5.620 5.826 -10.310 1.00 96.00 76 GLN A N 1
ATOM 547 C CA . GLN A 1 76 ? -6.146 5.391 -11.604 1.00 96.00 76 GLN A CA 1
ATOM 548 C C . GLN A 1 76 ? -5.281 5.850 -12.783 1.00 96.00 76 GLN A C 1
ATOM 550 O O . GLN A 1 76 ? -5.113 5.097 -13.743 1.00 96.00 76 GLN A O 1
ATOM 555 N N . GLN A 1 77 ? -4.711 7.059 -12.733 1.00 95.88 77 GLN A N 1
ATOM 556 C CA . GLN A 1 77 ? -3.769 7.520 -13.760 1.00 95.88 77 GLN A CA 1
ATOM 557 C C . GLN A 1 77 ? -2.527 6.625 -13.824 1.00 95.88 77 GLN A C 1
ATOM 559 O O . GLN A 1 77 ? -2.123 6.217 -14.912 1.00 95.88 77 GLN A O 1
ATOM 564 N N . PHE A 1 78 ? -1.948 6.282 -12.671 1.00 96.62 78 PHE A N 1
ATOM 565 C CA . PHE A 1 78 ? -0.813 5.361 -12.605 1.00 96.62 78 PHE A CA 1
ATOM 566 C C . PHE A 1 78 ? -1.190 3.942 -13.031 1.00 96.62 78 PHE A C 1
ATOM 568 O O . PHE A 1 78 ? -0.471 3.331 -13.821 1.00 96.62 78 PHE A O 1
ATOM 575 N N . TYR A 1 79 ? -2.346 3.455 -12.583 1.00 96.38 79 TYR A N 1
ATOM 576 C CA . TYR A 1 79 ? -2.845 2.122 -12.893 1.00 96.38 79 TYR A CA 1
ATOM 577 C C . TYR A 1 79 ? -2.998 1.905 -14.403 1.00 96.38 79 TYR A C 1
ATOM 579 O O . TYR A 1 79 ? -2.521 0.901 -14.928 1.00 96.38 79 TYR A O 1
ATOM 587 N N . LYS A 1 80 ? -3.552 2.891 -15.127 1.00 95.88 80 LYS A N 1
ATOM 588 C CA . LYS A 1 80 ? -3.679 2.860 -16.598 1.00 95.88 80 LYS A CA 1
ATOM 589 C C . LYS A 1 80 ? -2.336 2.730 -17.324 1.00 95.88 80 LYS A C 1
ATOM 591 O O . LYS A 1 80 ? -2.285 2.149 -18.402 1.00 95.88 80 LYS A O 1
ATOM 596 N N . LEU A 1 81 ? -1.259 3.268 -16.751 1.00 94.81 81 LEU A N 1
ATOM 597 C CA . LEU A 1 81 ? 0.095 3.204 -17.317 1.00 94.81 81 LEU A CA 1
ATOM 598 C C . LEU A 1 81 ? 0.880 1.958 -16.874 1.00 94.81 81 LEU A C 1
ATOM 600 O O . LEU A 1 81 ? 1.981 1.719 -17.378 1.00 94.81 81 LEU A O 1
ATOM 604 N N . GLY A 1 82 ? 0.335 1.186 -15.930 1.00 96.00 82 GLY A N 1
ATOM 605 C CA . GLY A 1 82 ? 1.050 0.151 -15.196 1.00 96.00 82 GLY A CA 1
ATOM 606 C C . GLY A 1 82 ? 1.938 0.766 -14.119 1.00 96.00 82 GLY A C 1
ATOM 607 O O . GLY A 1 82 ? 3.107 1.052 -14.364 1.00 96.00 82 GLY A O 1
ATOM 608 N N . THR A 1 83 ? 1.382 0.961 -12.921 1.00 98.00 83 THR A N 1
ATOM 609 C CA . THR A 1 83 ? 2.080 1.555 -11.774 1.00 98.00 83 THR A CA 1
ATOM 610 C C . THR A 1 83 ? 3.416 0.858 -11.507 1.00 98.00 83 THR A C 1
ATOM 612 O O . THR A 1 83 ? 3.477 -0.368 -11.392 1.00 98.00 83 THR A O 1
ATOM 615 N N . GLU A 1 84 ? 4.482 1.641 -11.343 1.00 98.44 84 GLU A N 1
ATOM 616 C CA . GLU A 1 84 ? 5.807 1.147 -10.969 1.00 98.44 84 GLU A CA 1
ATOM 617 C C . GLU A 1 84 ? 6.235 1.729 -9.622 1.00 98.44 84 GLU A C 1
ATOM 619 O O . GLU A 1 84 ? 6.122 2.933 -9.398 1.00 98.44 84 GLU A O 1
ATOM 624 N N . MET A 1 85 ? 6.775 0.888 -8.741 1.00 98.25 85 MET A N 1
ATOM 625 C CA . MET A 1 85 ? 7.286 1.308 -7.436 1.00 98.25 85 MET A CA 1
ATOM 626 C C . MET A 1 85 ? 8.777 1.012 -7.317 1.00 98.25 85 MET A C 1
ATOM 628 O O . MET A 1 85 ? 9.224 -0.124 -7.487 1.00 98.25 85 MET A O 1
ATOM 632 N N . ILE A 1 86 ? 9.553 2.042 -6.982 1.00 98.06 86 ILE A N 1
ATOM 633 C CA . ILE A 1 86 ? 10.996 1.909 -6.778 1.00 98.06 86 ILE A CA 1
ATOM 634 C C . ILE A 1 86 ? 11.274 1.189 -5.460 1.00 98.06 86 ILE A C 1
ATOM 636 O O . ILE A 1 86 ? 10.775 1.597 -4.412 1.00 98.06 86 ILE A O 1
ATOM 640 N N . ILE A 1 87 ? 12.146 0.185 -5.496 1.00 97.31 87 ILE A N 1
ATOM 641 C CA . ILE A 1 87 ? 12.706 -0.463 -4.307 1.00 97.31 87 ILE A CA 1
ATOM 642 C C . ILE A 1 87 ? 14.208 -0.190 -4.209 1.00 97.31 87 ILE A C 1
ATOM 644 O O . ILE A 1 87 ? 14.926 -0.191 -5.207 1.00 97.31 87 ILE A O 1
ATOM 648 N N . THR A 1 88 ? 14.703 0.057 -2.996 1.00 96.38 88 THR A N 1
ATOM 649 C CA . THR A 1 88 ? 16.129 0.340 -2.751 1.00 96.38 88 THR A CA 1
ATOM 650 C C . THR A 1 88 ? 16.635 -0.364 -1.498 1.00 96.38 88 THR A C 1
ATOM 652 O O . THR A 1 88 ? 15.852 -0.781 -0.640 1.00 96.38 88 THR A O 1
ATOM 655 N N . LYS A 1 89 ? 17.962 -0.423 -1.328 1.00 93.25 89 LYS A N 1
ATOM 656 C CA . LYS A 1 89 ? 18.585 -0.984 -0.119 1.00 93.25 89 LYS A CA 1
ATOM 657 C C . LYS A 1 89 ? 18.189 -0.219 1.153 1.00 93.25 89 LYS A C 1
ATOM 659 O O . LYS A 1 89 ? 17.962 -0.831 2.187 1.00 93.25 89 LYS A O 1
ATOM 664 N N . ALA A 1 90 ? 18.087 1.109 1.089 1.00 93.19 90 ALA A N 1
ATOM 665 C CA . ALA A 1 90 ? 17.684 1.941 2.232 1.00 93.19 90 ALA A CA 1
ATOM 666 C C . ALA A 1 90 ? 16.157 1.982 2.455 1.00 93.19 90 ALA A C 1
ATOM 668 O O . ALA A 1 90 ? 15.680 2.465 3.486 1.00 93.19 90 ALA A O 1
ATOM 669 N N . GLY A 1 91 ? 15.385 1.481 1.491 1.00 95.44 91 GLY A N 1
ATOM 670 C CA . GLY A 1 91 ? 13.939 1.604 1.448 1.00 95.44 91 GLY A CA 1
ATOM 671 C C . GLY A 1 91 ? 13.484 2.905 0.779 1.00 95.44 91 GLY A C 1
ATOM 672 O O . GLY A 1 91 ? 14.060 3.975 0.994 1.00 95.44 91 GLY A O 1
ATOM 673 N N . ARG A 1 92 ? 12.420 2.831 -0.021 1.00 96.50 92 ARG A N 1
ATOM 674 C CA . ARG A 1 92 ? 11.816 3.978 -0.713 1.00 96.50 92 ARG A CA 1
ATOM 675 C C . ARG A 1 92 ? 10.329 4.070 -0.377 1.00 96.50 92 ARG A C 1
ATOM 677 O O . ARG A 1 92 ? 9.651 3.052 -0.312 1.00 96.50 92 ARG A O 1
ATOM 684 N N . ARG A 1 93 ? 9.828 5.283 -0.139 1.00 96.38 93 ARG A N 1
ATOM 685 C CA . ARG A 1 93 ? 8.390 5.530 0.060 1.00 96.38 93 ARG A CA 1
ATOM 686 C C . ARG A 1 93 ? 7.627 5.304 -1.243 1.00 96.38 93 ARG A C 1
ATOM 688 O O . ARG A 1 93 ? 8.157 5.604 -2.312 1.00 96.38 93 ARG A O 1
ATOM 695 N N . MET A 1 94 ? 6.392 4.824 -1.133 1.00 96.69 94 MET A N 1
ATOM 696 C CA . MET A 1 94 ? 5.505 4.659 -2.284 1.00 96.69 94 MET A CA 1
ATOM 697 C C . MET A 1 94 ? 5.082 6.012 -2.856 1.00 96.69 94 MET A C 1
ATOM 699 O O . MET A 1 94 ? 4.859 6.976 -2.112 1.00 96.69 94 MET A O 1
ATOM 703 N N . PHE A 1 95 ? 4.942 6.053 -4.177 1.00 95.81 95 PHE A N 1
ATOM 704 C CA . PHE A 1 95 ? 4.289 7.143 -4.880 1.00 95.81 95 PHE A CA 1
ATOM 705 C C . PHE A 1 95 ? 3.403 6.575 -6.004 1.00 95.81 95 PHE A C 1
ATOM 707 O O . PHE A 1 95 ? 3.940 5.881 -6.865 1.00 95.81 95 PHE A O 1
ATOM 714 N N . PRO A 1 96 ? 2.090 6.870 -6.028 1.00 96.25 96 PRO A N 1
ATOM 715 C CA . PRO A 1 96 ? 1.352 7.691 -5.063 1.00 96.25 96 PRO A CA 1
ATOM 716 C C . PRO A 1 96 ? 1.397 7.121 -3.638 1.00 96.25 96 PRO A C 1
ATOM 718 O O . PRO A 1 96 ? 1.625 5.931 -3.428 1.00 96.25 96 PRO A O 1
ATOM 721 N N . SER A 1 97 ? 1.262 7.985 -2.630 1.00 95.56 97 SER A N 1
ATOM 722 C CA . SER A 1 97 ? 1.207 7.515 -1.242 1.00 95.56 97 SER A CA 1
ATOM 723 C C . SER A 1 97 ? -0.156 6.888 -0.968 1.00 95.56 97 SER A C 1
ATOM 725 O O . SER A 1 97 ? -1.182 7.484 -1.290 1.00 95.56 97 SER A O 1
ATOM 727 N N . LEU A 1 98 ? -0.169 5.709 -0.346 1.00 97.75 98 LEU A N 1
ATOM 728 C CA . LEU A 1 98 ? -1.411 5.046 0.036 1.00 97.75 98 LEU A CA 1
ATOM 729 C C . LEU A 1 98 ? -2.016 5.736 1.262 1.00 97.75 98 LEU A C 1
ATOM 731 O O . LEU A 1 98 ? -1.358 5.879 2.298 1.00 97.75 98 LEU A O 1
ATOM 735 N N . LYS A 1 99 ? -3.262 6.179 1.116 1.00 97.69 99 LYS A N 1
ATOM 736 C CA . LYS A 1 99 ? -4.026 6.893 2.136 1.00 97.69 99 LYS A CA 1
ATOM 737 C C . LYS A 1 99 ? -5.468 6.424 2.080 1.00 97.69 99 LYS A C 1
ATOM 739 O O . LYS A 1 99 ? -6.010 6.290 0.985 1.00 97.69 99 LYS A O 1
ATOM 744 N N . ILE A 1 100 ? -6.071 6.211 3.239 1.00 98.12 100 ILE A N 1
ATOM 745 C CA . ILE A 1 100 ? -7.467 5.796 3.335 1.00 98.12 100 ILE A CA 1
ATOM 746 C C . ILE A 1 100 ? -8.230 6.637 4.338 1.00 98.12 100 ILE A C 1
ATOM 748 O O . ILE A 1 100 ? -7.657 7.108 5.317 1.00 98.12 100 ILE A O 1
ATOM 752 N N . ARG A 1 101 ? -9.532 6.769 4.130 1.00 98.25 101 ARG A N 1
ATOM 753 C CA . ARG A 1 101 ? -10.464 7.250 5.145 1.00 98.25 101 ARG A CA 1
ATOM 754 C C . ARG A 1 101 ? -11.276 6.067 5.641 1.00 98.25 101 ARG A C 1
ATOM 756 O O . ARG A 1 101 ? -11.712 5.247 4.840 1.00 98.25 101 ARG A O 1
ATOM 763 N N . VAL A 1 102 ? -11.424 5.963 6.955 1.00 98.06 102 VAL A N 1
ATOM 764 C CA . VAL A 1 102 ? -12.127 4.856 7.608 1.00 98.06 102 VAL A CA 1
ATOM 765 C C . VAL A 1 102 ? -13.349 5.413 8.327 1.00 98.06 102 VAL A C 1
ATOM 767 O O . VAL A 1 102 ? -13.256 6.459 8.968 1.00 98.06 102 VAL A O 1
ATOM 770 N N . SER A 1 103 ? -14.473 4.711 8.242 1.00 97.94 103 SER A N 1
ATOM 771 C CA . SER A 1 103 ? -15.690 4.973 9.012 1.00 97.94 103 SER A CA 1
ATOM 772 C C . SER A 1 103 ? -16.369 3.659 9.424 1.00 97.94 103 SER A C 1
ATOM 774 O O . SER A 1 103 ? -15.991 2.579 8.967 1.00 97.94 103 SER A O 1
ATOM 776 N N . GLY A 1 104 ? -17.336 3.735 10.345 1.00 97.38 104 GLY A N 1
ATOM 777 C CA . GLY A 1 104 ? -18.076 2.561 10.832 1.00 97.38 104 GLY A CA 1
ATOM 778 C C . GLY A 1 104 ? -17.383 1.762 11.944 1.00 97.38 104 GLY A C 1
ATOM 779 O O . GLY A 1 104 ? -17.848 0.690 12.318 1.00 97.38 104 GLY A O 1
ATOM 780 N N . LEU A 1 105 ? -16.283 2.274 12.509 1.00 98.00 105 LEU A N 1
ATOM 781 C CA . LEU A 1 105 ? -15.656 1.677 13.691 1.00 98.00 105 LEU A CA 1
ATOM 782 C C . LEU A 1 105 ? -16.412 2.070 14.967 1.00 98.00 105 LEU A C 1
ATOM 784 O O . LEU A 1 105 ? -16.831 3.213 15.124 1.00 98.00 105 LEU A O 1
ATOM 788 N N . ASP A 1 106 ? -16.495 1.154 15.931 1.00 97.44 106 ASP A N 1
ATOM 789 C CA . AS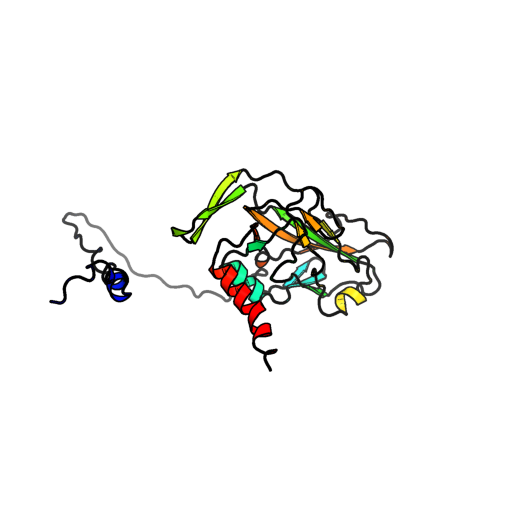P A 1 106 ? -16.869 1.500 17.310 1.00 97.44 106 ASP A CA 1
ATOM 790 C C . ASP A 1 106 ? -15.841 2.484 17.904 1.00 97.44 106 ASP A C 1
ATOM 792 O O . ASP A 1 106 ? -14.646 2.186 17.959 1.00 97.44 106 ASP A O 1
ATOM 796 N N . ALA A 1 107 ? -16.307 3.659 18.330 1.00 97.31 107 ALA A N 1
ATOM 797 C CA . ALA A 1 107 ? -15.478 4.784 18.745 1.00 97.31 107 ALA A CA 1
ATOM 798 C C . ALA A 1 107 ? -14.590 4.494 19.967 1.00 97.31 107 ALA A C 1
ATOM 800 O O . ALA A 1 107 ? -13.478 5.029 20.038 1.00 97.31 107 ALA A O 1
ATOM 801 N N . ASP A 1 108 ? -15.060 3.660 20.898 1.00 95.75 108 ASP A N 1
ATOM 802 C CA . ASP A 1 108 ? -14.386 3.383 22.175 1.00 95.75 108 ASP A CA 1
ATOM 803 C C . ASP A 1 108 ? -13.537 2.111 22.148 1.00 95.75 108 ASP A C 1
ATOM 805 O O . ASP A 1 108 ? -12.688 1.892 23.013 1.00 95.75 108 ASP A O 1
ATOM 809 N N . SER A 1 109 ? -13.715 1.293 21.115 1.00 96.31 109 SER A N 1
ATOM 810 C CA . SER A 1 109 ? -12.914 0.098 20.892 1.00 96.31 109 SER A CA 1
ATOM 811 C C . SER A 1 109 ? -11.566 0.416 20.249 1.00 96.31 109 SER A C 1
ATOM 813 O O . SER A 1 109 ? -11.455 1.312 19.413 1.00 96.31 109 SER A O 1
ATOM 815 N N . PHE A 1 110 ? -10.538 -0.362 20.588 1.00 96.44 110 PHE A N 1
ATOM 816 C CA . PHE A 1 110 ? -9.213 -0.262 19.974 1.00 96.44 110 PHE A CA 1
ATOM 817 C C . PHE A 1 110 ? -9.133 -1.096 18.696 1.00 96.44 110 PHE A C 1
ATOM 819 O O . PHE A 1 110 ? -9.712 -2.177 18.617 1.00 96.44 110 PHE A O 1
ATOM 826 N N . TYR A 1 111 ? -8.374 -0.622 17.711 1.00 97.12 111 TYR A N 1
ATOM 827 C CA . TYR A 1 111 ? -8.158 -1.301 16.436 1.00 97.12 111 TYR A CA 1
ATOM 828 C C . TYR A 1 111 ? -6.688 -1.286 16.039 1.00 97.12 111 TYR A C 1
ATOM 830 O O . TYR A 1 111 ? -6.003 -0.270 16.176 1.00 97.12 111 TYR A O 1
ATOM 838 N N . ASN A 1 112 ? -6.239 -2.410 15.487 1.00 97.38 112 ASN A N 1
ATOM 839 C CA . ASN A 1 112 ? -5.001 -2.524 14.735 1.00 97.38 112 ASN A CA 1
ATOM 840 C C . ASN A 1 112 ? -5.298 -2.288 13.250 1.00 97.38 112 ASN A C 1
ATOM 842 O O . ASN A 1 112 ? -6.179 -2.936 12.682 1.00 97.38 112 ASN A O 1
ATOM 846 N N . VAL A 1 113 ? -4.532 -1.393 12.625 1.00 97.50 113 VAL A N 1
ATOM 847 C CA . VAL A 1 113 ? -4.562 -1.131 11.184 1.00 97.50 113 VAL A CA 1
ATOM 848 C C . VAL A 1 113 ? -3.185 -1.432 10.608 1.00 97.50 113 VAL A C 1
ATOM 850 O O . VAL A 1 113 ? -2.166 -0.859 11.008 1.00 97.50 113 VAL A O 1
ATOM 853 N N . TRP A 1 114 ? -3.134 -2.349 9.652 1.00 97.50 114 TRP A N 1
ATOM 854 C CA . TRP A 1 114 ? -1.891 -2.725 8.991 1.00 97.50 114 TRP A CA 1
ATOM 855 C C . TRP A 1 114 ? -2.118 -2.988 7.514 1.00 97.50 114 TRP A C 1
ATOM 857 O O . TRP A 1 114 ? -3.241 -3.016 7.012 1.00 97.50 114 TRP A O 1
ATOM 867 N N . LEU A 1 115 ? -1.006 -3.155 6.823 1.00 96.56 115 LEU A N 1
ATOM 868 C CA . LEU A 1 115 ? -0.949 -3.434 5.410 1.00 96.56 115 LEU A CA 1
ATOM 869 C C . LEU A 1 115 ? -0.060 -4.645 5.184 1.00 96.56 115 LEU A C 1
ATOM 871 O O . LEU A 1 115 ? 1.020 -4.730 5.771 1.00 96.56 115 LEU A O 1
ATOM 875 N N . ASP A 1 116 ? -0.492 -5.555 4.323 1.00 95.94 116 ASP A N 1
ATOM 876 C CA . ASP A 1 116 ? 0.406 -6.516 3.699 1.00 95.94 116 ASP A CA 1
ATOM 877 C C . ASP A 1 116 ? 0.525 -6.258 2.192 1.00 95.94 116 ASP A C 1
ATOM 879 O O . ASP A 1 116 ? -0.307 -5.588 1.576 1.00 95.94 116 ASP A O 1
ATOM 883 N N . ILE A 1 117 ? 1.637 -6.701 1.610 1.00 97.44 117 ILE A N 1
ATOM 884 C CA . ILE A 1 117 ? 1.881 -6.615 0.170 1.00 97.44 117 ILE A CA 1
ATOM 885 C C . ILE A 1 117 ? 2.081 -8.033 -0.340 1.00 97.44 117 ILE A C 1
ATOM 887 O O . ILE A 1 117 ? 3.088 -8.675 -0.038 1.00 97.44 117 ILE A O 1
ATOM 891 N N . VAL A 1 118 ? 1.109 -8.538 -1.092 1.00 96.44 118 VAL A N 1
ATOM 892 C CA . VAL A 1 118 ? 1.120 -9.919 -1.589 1.00 96.44 118 VAL A CA 1
ATOM 893 C C . VAL A 1 118 ? 1.443 -9.958 -3.079 1.00 96.44 118 VAL A C 1
ATOM 895 O O . VAL A 1 118 ? 1.066 -9.032 -3.803 1.00 96.44 118 VAL A O 1
ATOM 898 N N . PRO A 1 119 ? 2.172 -10.979 -3.563 1.00 97.19 119 PRO A N 1
ATOM 899 C CA . PRO A 1 119 ? 2.376 -11.154 -4.996 1.00 97.19 119 PRO A CA 1
ATOM 900 C C . PRO A 1 119 ? 1.027 -11.363 -5.693 1.00 97.19 119 PRO A C 1
ATOM 902 O O . PRO A 1 119 ? 0.155 -12.059 -5.174 1.00 97.19 119 PRO A O 1
ATOM 905 N N . LEU A 1 120 ? 0.854 -10.746 -6.863 1.00 96.62 120 LEU A N 1
ATOM 906 C CA . LEU A 1 120 ? -0.347 -10.921 -7.689 1.00 96.62 120 LEU A CA 1
ATOM 907 C C . LEU A 1 120 ? -0.339 -12.242 -8.461 1.00 96.62 120 LEU A C 1
ATOM 909 O O . LEU A 1 120 ? -1.392 -12.789 -8.773 1.00 96.62 120 LEU A O 1
ATOM 913 N N . ASP A 1 121 ? 0.851 -12.730 -8.795 1.00 96.50 121 ASP A N 1
ATOM 914 C CA . ASP A 1 121 ? 1.084 -13.981 -9.496 1.00 96.50 121 ASP A CA 1
ATOM 915 C C . ASP A 1 121 ? 2.479 -14.530 -9.161 1.00 96.50 121 ASP A C 1
ATOM 917 O O . ASP A 1 121 ? 3.292 -13.870 -8.513 1.00 96.50 121 ASP A O 1
ATOM 921 N N . ASP A 1 122 ? 2.748 -15.753 -9.613 1.00 96.81 122 ASP A N 1
ATOM 922 C CA . ASP A 1 122 ? 4.057 -16.401 -9.507 1.00 96.81 122 ASP A CA 1
ATOM 923 C C . ASP A 1 122 ? 4.885 -16.191 -10.789 1.00 96.81 122 ASP A C 1
ATOM 925 O O . ASP A 1 122 ? 5.319 -17.137 -11.453 1.00 96.81 122 ASP A O 1
ATOM 929 N N . LYS A 1 123 ? 5.027 -14.929 -11.223 1.00 97.62 123 LYS A N 1
ATOM 930 C CA . LYS A 1 123 ? 5.744 -14.579 -12.458 1.00 97.62 123 LYS A CA 1
ATOM 931 C C . LYS A 1 123 ? 6.766 -13.477 -12.229 1.00 97.62 123 LYS A C 1
ATOM 933 O O . LYS A 1 123 ? 6.502 -12.456 -11.594 1.00 97.62 123 LYS A O 1
ATOM 938 N N . ARG A 1 124 ? 7.918 -13.642 -12.876 1.00 97.88 124 ARG A N 1
ATOM 939 C CA . ARG A 1 124 ? 8.919 -12.590 -13.032 1.00 97.88 124 ARG A CA 1
ATOM 940 C C . ARG A 1 124 ? 8.746 -11.919 -14.384 1.00 97.88 124 ARG A C 1
ATOM 942 O O . ARG A 1 124 ? 8.613 -12.582 -15.413 1.00 97.88 124 ARG A O 1
ATOM 949 N N . TYR A 1 125 ? 8.792 -10.596 -14.394 1.00 98.38 125 TYR A N 1
ATOM 950 C CA . TYR A 1 125 ? 8.524 -9.787 -15.575 1.00 98.38 125 TYR A CA 1
ATOM 951 C C . TYR A 1 125 ? 9.787 -9.143 -16.159 1.00 98.38 125 TYR A C 1
ATOM 953 O O . TYR A 1 125 ? 10.817 -8.997 -15.502 1.00 98.38 125 TYR A O 1
ATOM 961 N N . ARG A 1 126 ? 9.697 -8.715 -17.417 1.00 97.75 126 ARG A N 1
ATOM 962 C CA . ARG A 1 126 ? 10.626 -7.775 -18.054 1.00 97.75 126 ARG A CA 1
ATOM 963 C C . ARG A 1 126 ? 9.845 -6.738 -18.848 1.00 97.75 126 ARG A C 1
ATOM 965 O O . ARG A 1 126 ? 8.793 -7.054 -19.402 1.00 97.75 126 ARG A O 1
ATOM 972 N N . TYR A 1 127 ? 10.376 -5.525 -18.938 1.00 97.62 127 TYR A N 1
ATOM 973 C CA . TYR A 1 127 ? 9.810 -4.493 -19.799 1.00 97.62 127 TYR A CA 1
ATOM 974 C C . TYR A 1 127 ? 10.466 -4.540 -21.182 1.00 97.62 127 TYR A C 1
ATOM 976 O O . TYR A 1 127 ? 11.692 -4.590 -21.297 1.00 97.62 127 TYR A O 1
ATOM 984 N N . VAL A 1 128 ? 9.652 -4.546 -22.234 1.00 96.94 128 VAL A N 1
ATOM 985 C CA . VAL A 1 128 ? 10.090 -4.548 -23.631 1.00 96.94 128 VAL A CA 1
ATOM 986 C C . VAL A 1 128 ? 9.924 -3.139 -24.188 1.00 96.94 128 VAL A C 1
ATOM 988 O O . VAL A 1 128 ? 8.812 -2.671 -24.417 1.00 96.94 128 VAL A O 1
ATOM 991 N N . TYR A 1 129 ? 11.045 -2.448 -24.396 1.00 93.81 129 TYR A N 1
ATOM 992 C CA . TYR A 1 129 ? 11.057 -1.014 -24.700 1.00 93.81 129 TYR A CA 1
ATOM 993 C C . TYR A 1 129 ? 10.453 -0.659 -26.063 1.00 93.81 129 TYR A C 1
ATOM 995 O O . TYR A 1 129 ? 9.693 0.300 -26.152 1.00 93.81 129 TYR A O 1
ATOM 1003 N N . HIS A 1 130 ? 10.744 -1.432 -27.114 1.00 93.19 130 HIS A N 1
ATOM 1004 C CA . HIS A 1 130 ? 10.272 -1.120 -28.469 1.00 93.19 130 HIS A CA 1
ATOM 1005 C C . HIS A 1 130 ? 8.747 -1.249 -28.622 1.00 93.19 130 HIS A C 1
ATOM 1007 O O . HIS A 1 130 ? 8.162 -0.553 -29.442 1.00 93.19 130 HIS A O 1
ATOM 1013 N N . SER A 1 131 ? 8.100 -2.110 -27.829 1.00 93.25 131 SER A N 1
ATOM 1014 C CA . SER A 1 131 ? 6.639 -2.268 -27.803 1.00 93.25 131 SER A CA 1
ATOM 1015 C C . SER A 1 131 ? 5.980 -1.601 -26.595 1.00 93.25 131 SER A C 1
ATOM 1017 O O . SER A 1 131 ? 4.759 -1.619 -26.497 1.00 93.25 131 SER A O 1
ATOM 1019 N N . SER A 1 132 ? 6.764 -1.003 -25.689 1.00 93.12 132 SER A N 1
ATOM 1020 C CA . SER A 1 132 ? 6.291 -0.393 -24.438 1.00 93.12 132 SER A CA 1
ATOM 1021 C C . SER A 1 132 ? 5.365 -1.306 -23.624 1.00 93.12 132 SER A C 1
ATOM 1023 O O . SER A 1 132 ? 4.285 -0.904 -23.199 1.00 93.12 132 SER A O 1
ATOM 1025 N N . GLN A 1 133 ? 5.780 -2.560 -23.428 1.00 93.94 133 GLN A N 1
ATOM 1026 C CA . GLN A 1 133 ? 4.943 -3.586 -22.803 1.00 93.94 133 GLN A CA 1
ATOM 1027 C C . GLN A 1 133 ? 5.687 -4.421 -21.763 1.00 93.94 133 GLN A C 1
ATOM 1029 O O . GLN A 1 133 ? 6.870 -4.736 -21.897 1.00 93.94 133 GLN A O 1
ATOM 1034 N N . TRP A 1 134 ? 4.946 -4.836 -20.737 1.00 96.44 134 TRP A N 1
ATOM 1035 C CA . TRP A 1 134 ? 5.394 -5.810 -19.748 1.00 96.44 134 TRP A CA 1
ATOM 1036 C C . TRP A 1 134 ? 5.181 -7.233 -20.263 1.00 96.44 134 TRP A C 1
ATOM 1038 O O . TRP A 1 134 ? 4.065 -7.611 -20.603 1.00 96.44 134 TRP A O 1
ATOM 1048 N N . MET A 1 135 ? 6.242 -8.037 -20.262 1.00 97.06 135 MET A N 1
ATOM 1049 C CA . MET A 1 135 ? 6.221 -9.434 -20.697 1.00 97.06 135 MET A CA 1
ATOM 1050 C C . MET A 1 135 ? 6.690 -10.355 -19.576 1.00 97.06 135 MET A C 1
ATOM 1052 O O . MET A 1 135 ? 7.561 -9.992 -18.782 1.00 97.06 135 MET A O 1
ATOM 1056 N N . VAL A 1 136 ? 6.145 -11.569 -19.533 1.00 98.06 136 VAL A N 1
ATOM 1057 C CA . VAL A 1 136 ? 6.623 -12.617 -18.626 1.00 98.06 136 VAL A CA 1
ATOM 1058 C C . VAL A 1 136 ? 8.022 -13.045 -19.070 1.00 98.06 136 VAL A C 1
ATOM 1060 O O . VAL A 1 136 ? 8.251 -13.331 -20.244 1.00 98.06 136 VAL A O 1
ATOM 1063 N N . ALA A 1 137 ? 8.966 -13.042 -18.135 1.00 97.19 137 ALA A N 1
ATOM 1064 C CA . ALA A 1 137 ? 10.348 -13.460 -18.342 1.00 97.19 137 ALA A CA 1
ATOM 1065 C C . ALA A 1 137 ? 10.627 -14.862 -17.776 1.00 97.19 137 ALA A C 1
ATOM 1067 O O . ALA A 1 137 ? 11.575 -15.507 -18.211 1.00 97.19 137 ALA A O 1
ATOM 1068 N N . GLY A 1 138 ? 9.820 -15.325 -16.818 1.00 96.94 138 GLY A N 1
ATOM 1069 C CA . GLY A 1 138 ? 9.933 -16.647 -16.206 1.00 96.94 138 GLY A CA 1
ATOM 1070 C C . GLY A 1 138 ? 9.063 -16.776 -14.955 1.00 96.94 138 GLY A C 1
ATOM 1071 O O . GLY A 1 138 ? 8.210 -15.921 -14.699 1.00 96.94 138 GLY A O 1
ATOM 1072 N N . SER A 1 139 ? 9.302 -17.832 -14.179 1.00 96.81 139 SER A N 1
ATOM 1073 C CA . SER A 1 139 ? 8.672 -18.046 -12.871 1.00 96.81 139 SER A CA 1
ATOM 1074 C C . SER A 1 139 ? 9.087 -16.978 -11.858 1.00 96.81 139 SER A C 1
ATOM 1076 O O . SER A 1 139 ? 10.165 -16.386 -11.978 1.00 96.81 139 SER A O 1
ATOM 1078 N N . GLY A 1 140 ? 8.209 -16.716 -10.892 1.00 94.38 140 GLY A N 1
ATOM 1079 C CA . GLY A 1 140 ? 8.457 -15.781 -9.805 1.00 94.38 140 GLY A CA 1
ATOM 1080 C C . GLY A 1 140 ? 9.520 -16.270 -8.821 1.00 94.38 140 GLY A C 1
ATOM 1081 O O . GLY A 1 140 ? 9.841 -17.457 -8.735 1.00 94.38 140 GLY A O 1
ATOM 1082 N N . ASP A 1 141 ? 10.087 -15.325 -8.076 1.00 92.00 141 ASP A N 1
ATOM 1083 C CA . ASP A 1 141 ? 10.856 -15.626 -6.872 1.00 92.00 141 ASP A CA 1
ATOM 1084 C C . ASP A 1 141 ? 9.894 -16.017 -5.726 1.00 92.00 141 ASP A C 1
ATOM 1086 O O . ASP A 1 141 ? 8.795 -15.458 -5.635 1.00 92.00 141 ASP A O 1
ATOM 1090 N N . PRO A 1 142 ? 10.295 -16.911 -4.797 1.00 90.12 142 PRO A N 1
ATOM 1091 C CA . PRO A 1 142 ? 9.487 -17.233 -3.624 1.00 90.12 142 PRO A CA 1
ATOM 1092 C C . PRO A 1 142 ? 9.075 -15.973 -2.841 1.00 90.12 142 PRO A C 1
ATOM 1094 O O . PRO A 1 142 ? 9.907 -15.078 -2.673 1.00 90.12 142 PRO A O 1
ATOM 1097 N N . PRO A 1 143 ? 7.837 -15.888 -2.316 1.00 85.88 143 PRO A N 1
ATOM 1098 C CA . PRO A 1 143 ? 7.363 -14.689 -1.633 1.00 85.88 143 PRO A CA 1
ATOM 1099 C C . PRO A 1 143 ? 8.274 -14.250 -0.467 1.00 85.88 143 PRO A C 1
ATOM 1101 O O . PRO A 1 143 ? 8.712 -15.092 0.325 1.00 85.88 143 PRO A O 1
ATOM 1104 N N . PRO A 1 144 ? 8.541 -12.940 -0.304 1.00 83.56 144 PRO A N 1
ATOM 1105 C CA . 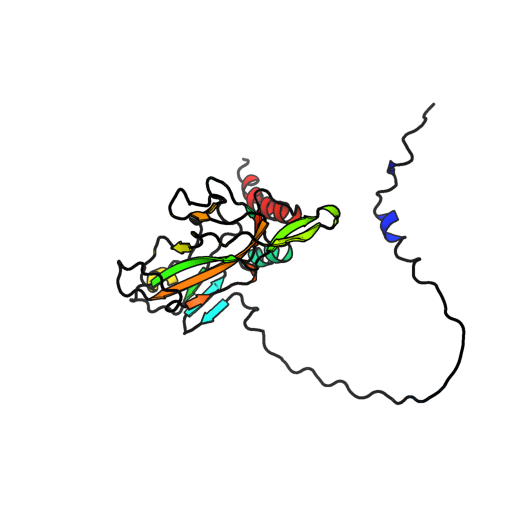PRO A 1 144 ? 9.330 -12.431 0.814 1.00 83.56 144 PRO A CA 1
ATOM 1106 C C . PRO A 1 144 ? 8.646 -12.685 2.163 1.00 83.56 144 PRO A C 1
ATOM 1108 O O . PRO A 1 144 ? 7.442 -12.494 2.303 1.00 83.56 144 PRO A O 1
ATOM 1111 N N . SER A 1 145 ? 9.426 -13.011 3.198 1.00 80.25 145 SER A N 1
ATOM 1112 C CA . SER A 1 145 ? 8.911 -13.270 4.554 1.00 80.25 145 SER A CA 1
ATOM 1113 C C . SER A 1 145 ? 8.513 -12.012 5.343 1.00 80.25 145 SER A C 1
ATOM 1115 O O . SER A 1 145 ? 7.888 -12.119 6.393 1.00 80.25 145 SER A O 1
ATOM 1117 N N . HIS A 1 146 ? 8.906 -10.819 4.884 1.00 82.25 146 HIS A N 1
ATOM 1118 C CA . HIS A 1 146 ? 8.672 -9.542 5.571 1.00 82.25 146 HIS A CA 1
ATOM 1119 C C . HIS A 1 146 ? 7.845 -8.599 4.701 1.00 82.25 146 HIS A C 1
ATOM 1121 O O . HIS A 1 146 ? 8.348 -7.592 4.196 1.00 82.25 146 HIS A O 1
ATOM 1127 N N . ASN A 1 147 ? 6.577 -8.952 4.516 1.00 88.19 147 ASN A N 1
ATOM 1128 C CA . ASN A 1 147 ? 5.648 -8.245 3.644 1.00 88.19 147 ASN A CA 1
ATOM 1129 C C . ASN A 1 147 ? 4.566 -7.442 4.389 1.00 88.19 147 ASN A C 1
ATOM 1131 O O . ASN A 1 147 ? 3.694 -6.870 3.742 1.00 88.19 147 ASN A O 1
ATOM 1135 N N . ILE A 1 148 ? 4.634 -7.385 5.724 1.00 93.31 148 ILE A N 1
ATOM 1136 C CA . ILE A 1 148 ? 3.659 -6.713 6.593 1.00 93.31 148 ILE A CA 1
ATOM 1137 C C . ILE A 1 148 ? 4.231 -5.401 7.144 1.00 93.31 148 ILE A C 1
ATOM 1139 O O . ILE A 1 148 ? 5.377 -5.334 7.593 1.00 93.31 148 ILE A O 1
ATOM 1143 N N . TYR A 1 149 ? 3.393 -4.370 7.175 1.00 95.62 149 TYR A N 1
ATOM 1144 C CA . TYR A 1 149 ? 3.630 -3.084 7.815 1.00 95.62 149 TYR A CA 1
ATOM 1145 C C . TYR A 1 149 ? 2.466 -2.727 8.735 1.00 95.62 149 TYR A C 1
ATOM 1147 O O . TYR A 1 149 ? 1.337 -2.584 8.279 1.00 95.62 149 TYR A O 1
ATOM 1155 N N . VAL A 1 150 ? 2.750 -2.512 10.017 1.00 95.62 150 VAL A N 1
ATOM 1156 C CA . VAL A 1 150 ? 1.762 -2.049 11.001 1.00 95.62 150 VAL A CA 1
ATOM 1157 C C . VAL A 1 150 ? 1.793 -0.525 11.079 1.00 95.62 150 VAL A C 1
ATOM 1159 O O . VAL A 1 150 ? 2.876 0.057 11.206 1.00 95.62 150 VAL A O 1
ATOM 1162 N N . HIS A 1 151 ? 0.625 0.122 11.005 1.00 96.12 151 HIS A N 1
ATOM 1163 C CA . HIS A 1 151 ? 0.530 1.573 11.161 1.00 96.12 151 HIS A CA 1
ATOM 1164 C C . HIS A 1 151 ? 0.997 1.982 12.559 1.00 96.12 151 HIS A C 1
ATOM 1166 O O . HIS A 1 151 ? 0.720 1.292 13.535 1.00 96.12 151 HIS A O 1
ATOM 1172 N N . GLN A 1 152 ? 1.708 3.100 12.669 1.00 94.00 152 GLN A N 1
ATOM 1173 C CA . GLN A 1 152 ? 2.425 3.444 13.904 1.00 94.00 152 GLN A CA 1
ATOM 1174 C C . GLN A 1 152 ? 1.522 3.848 15.064 1.00 94.00 152 GLN A C 1
ATOM 1176 O O . GLN A 1 152 ? 1.945 3.799 16.210 1.00 94.00 152 GLN A O 1
ATOM 1181 N N . GLU A 1 153 ? 0.291 4.224 14.745 1.00 93.94 153 GLU A N 1
ATOM 1182 C CA . GLU A 1 153 ? -0.756 4.492 15.728 1.00 93.94 153 GLU A CA 1
ATOM 1183 C C . GLU A 1 153 ? -1.484 3.219 16.165 1.00 93.94 153 GLU A C 1
ATOM 1185 O O . GLU A 1 153 ? -2.353 3.293 17.016 1.00 93.94 153 GLU A O 1
ATOM 1190 N N . SER A 1 154 ? -1.170 2.050 15.597 1.00 94.75 154 SER A N 1
ATOM 1191 C CA . SER A 1 154 ? -1.794 0.807 16.048 1.00 94.75 154 SER A CA 1
ATOM 1192 C C . SER A 1 154 ? -1.190 0.319 17.370 1.00 94.75 154 SER A C 1
ATOM 1194 O O . SER A 1 154 ? 0.040 0.262 17.477 1.00 94.75 154 SER A O 1
ATOM 1196 N N . PRO A 1 155 ? -2.024 -0.140 18.318 1.00 95.94 155 PRO A N 1
ATOM 1197 C CA . PRO A 1 155 ? -3.485 -0.050 18.307 1.00 95.94 155 PRO A CA 1
ATOM 1198 C C . PRO A 1 155 ? -3.964 1.357 18.719 1.00 95.94 155 PRO A C 1
ATOM 1200 O O . PRO A 1 155 ? -3.393 1.971 19.615 1.00 95.94 155 PRO A O 1
ATOM 1203 N N . ALA A 1 156 ? -5.055 1.840 18.120 1.00 96.38 156 ALA A N 1
ATOM 1204 C CA . ALA A 1 156 ? -5.692 3.105 18.511 1.00 96.38 156 ALA A CA 1
ATOM 1205 C C . ALA A 1 156 ? -7.222 2.987 18.577 1.00 96.38 156 ALA A C 1
ATOM 1207 O O . ALA A 1 156 ? -7.792 2.126 17.896 1.00 96.38 156 ALA A O 1
ATOM 1208 N N . PRO A 1 157 ? -7.901 3.842 19.368 1.00 96.75 157 PRO A N 1
ATOM 1209 C CA . PRO A 1 157 ? -9.359 3.899 19.417 1.00 96.75 157 PRO A CA 1
ATOM 1210 C C . PRO A 1 157 ? -9.990 4.170 18.046 1.00 96.75 157 PRO A C 1
ATOM 1212 O O . PRO A 1 157 ? -9.447 4.943 17.251 1.00 96.75 157 PRO A O 1
ATOM 1215 N N . GLY A 1 158 ? -11.175 3.610 17.789 1.00 97.50 158 GLY A N 1
ATOM 1216 C CA . GLY A 1 158 ? -11.928 3.837 16.551 1.00 97.50 158 GLY A CA 1
ATOM 1217 C C . GLY A 1 158 ? -12.154 5.323 16.265 1.00 97.50 158 GLY A C 1
ATOM 1218 O O . GLY A 1 158 ? -11.973 5.766 15.130 1.00 97.50 158 GLY A O 1
ATOM 1219 N N . ARG A 1 159 ? -12.429 6.127 17.304 1.00 97.62 159 ARG A N 1
ATOM 1220 C CA . ARG A 1 159 ? -12.546 7.593 17.183 1.00 97.62 159 ARG A CA 1
ATOM 1221 C C . ARG A 1 159 ? -11.290 8.260 16.618 1.00 97.62 159 ARG A C 1
ATOM 1223 O O . ARG A 1 159 ? -11.411 9.214 15.859 1.00 97.62 159 ARG A O 1
ATOM 1230 N N . SER A 1 160 ? -10.098 7.761 16.948 1.00 97.25 160 SER A N 1
ATOM 1231 C CA . SER A 1 160 ? -8.834 8.324 16.462 1.00 97.25 160 SER A CA 1
ATOM 1232 C C . SER A 1 160 ? -8.640 8.015 14.980 1.00 97.25 160 SER A C 1
ATOM 1234 O O . SER A 1 160 ? -8.325 8.913 14.201 1.00 97.25 160 SER A O 1
ATOM 1236 N N . TRP A 1 161 ? -8.914 6.772 14.567 1.00 97.81 161 TRP A N 1
ATOM 1237 C CA . TRP A 1 161 ? -8.841 6.358 13.162 1.00 97.81 161 TRP A CA 1
ATOM 1238 C C . TRP A 1 161 ? -9.808 7.133 12.264 1.00 97.81 161 TRP A C 1
ATOM 1240 O O . TRP A 1 161 ? -9.419 7.550 11.175 1.00 97.81 161 TRP A O 1
ATOM 1250 N N . MET A 1 162 ? -11.041 7.349 12.729 1.00 97.75 162 MET A N 1
ATOM 1251 C CA . MET A 1 162 ? -12.067 8.077 11.975 1.00 97.75 162 MET A CA 1
ATOM 1252 C C . MET A 1 162 ? -11.899 9.607 12.060 1.00 97.75 162 MET A C 1
ATOM 1254 O O . MET A 1 162 ? -12.294 10.322 11.142 1.00 97.75 162 MET A O 1
ATOM 1258 N N . GLY A 1 163 ? -11.306 10.128 13.142 1.00 95.12 163 GLY A N 1
ATOM 1259 C CA . GLY A 1 163 ? -11.210 11.567 13.417 1.00 95.12 163 GLY A CA 1
ATOM 1260 C C . GLY A 1 163 ? -10.059 12.297 12.719 1.00 95.12 163 GLY A C 1
ATOM 1261 O O . GLY A 1 163 ? -10.171 13.488 12.443 1.00 95.12 163 GLY A O 1
ATOM 1262 N N . GLN A 1 164 ? -8.964 11.609 12.381 1.00 87.00 164 GLN A N 1
ATOM 1263 C CA . GLN A 1 164 ? -7.768 12.232 11.786 1.00 87.00 164 GLN A CA 1
ATOM 1264 C C . GLN A 1 164 ? -7.878 12.563 10.282 1.00 87.00 164 GLN A C 1
ATOM 1266 O O . GLN A 1 164 ? -6.902 12.947 9.635 1.00 87.00 164 GLN A O 1
ATOM 1271 N N . GLY A 1 165 ? -9.064 12.414 9.690 1.00 90.75 165 GLY A N 1
ATOM 1272 C CA . GLY A 1 165 ? -9.302 12.643 8.269 1.00 90.75 165 GLY A CA 1
ATOM 1273 C C . GLY A 1 165 ? -8.854 11.461 7.411 1.00 90.75 165 GLY A C 1
ATOM 1274 O O . GLY A 1 165 ? -9.707 10.746 6.897 1.00 90.75 165 GLY A O 1
ATOM 1275 N N . ALA A 1 166 ? -7.548 11.252 7.233 1.00 95.94 166 ALA A N 1
ATOM 1276 C CA . ALA A 1 166 ? -7.024 10.132 6.450 1.00 95.94 166 ALA A CA 1
ATOM 1277 C C . ALA A 1 166 ? -5.883 9.413 7.178 1.00 95.94 166 ALA A C 1
ATOM 1279 O O . ALA A 1 166 ? -4.918 10.037 7.609 1.00 95.94 166 ALA A O 1
ATOM 1280 N N . VAL A 1 167 ? -5.962 8.087 7.228 1.00 97.75 167 VAL A N 1
ATOM 1281 C CA . VAL A 1 167 ? -4.894 7.194 7.678 1.00 97.75 167 VAL A CA 1
ATOM 1282 C C . VAL A 1 167 ? -3.863 7.071 6.561 1.00 97.75 167 VAL A C 1
ATOM 1284 O O . VAL A 1 167 ? -4.188 6.640 5.451 1.00 97.75 167 VAL A O 1
ATOM 1287 N N . THR A 1 168 ? -2.614 7.458 6.825 1.00 96.81 168 THR A N 1
ATOM 1288 C CA . THR A 1 168 ? -1.564 7.512 5.796 1.00 96.81 168 THR A CA 1
ATOM 1289 C C . THR A 1 168 ? -0.445 6.516 6.056 1.00 96.81 168 THR A C 1
ATOM 1291 O O . THR A 1 168 ? 0.171 6.520 7.114 1.00 96.81 168 THR A O 1
ATOM 1294 N N . PHE A 1 169 ? -0.077 5.734 5.043 1.00 96.81 169 PHE A N 1
ATOM 1295 C CA . PHE A 1 169 ? 1.035 4.782 5.122 1.00 96.81 169 PHE A CA 1
ATOM 1296 C C . PHE A 1 169 ? 2.362 5.415 4.656 1.00 96.81 169 PHE A C 1
ATOM 1298 O O . PHE A 1 169 ? 3.148 4.806 3.936 1.00 96.81 169 PHE A O 1
ATOM 1305 N N . ASP A 1 170 ? 2.628 6.670 5.024 1.00 92.06 170 ASP A N 1
ATOM 1306 C CA . ASP A 1 170 ? 3.774 7.457 4.540 1.00 92.06 170 ASP A CA 1
ATOM 1307 C C . ASP A 1 170 ? 5.129 6.994 5.119 1.00 92.06 170 ASP A C 1
ATOM 1309 O O . ASP A 1 170 ? 6.194 7.204 4.526 1.00 92.06 170 ASP A O 1
ATOM 1313 N N . ARG A 1 171 ? 5.111 6.344 6.287 1.00 94.00 171 ARG A N 1
ATOM 1314 C CA . ARG A 1 171 ? 6.302 5.772 6.935 1.00 94.00 171 ARG A CA 1
ATOM 1315 C C . ARG A 1 171 ? 6.662 4.373 6.412 1.00 94.00 171 ARG A C 1
ATOM 1317 O O . ARG A 1 171 ? 7.754 3.900 6.725 1.00 94.00 171 ARG A O 1
ATOM 1324 N N . LEU A 1 172 ? 5.813 3.748 5.590 1.00 95.75 172 LEU A N 1
ATOM 1325 C CA . LEU A 1 172 ? 6.128 2.505 4.878 1.00 95.75 172 LEU A CA 1
ATOM 1326 C C . LEU A 1 172 ? 7.224 2.744 3.830 1.00 95.75 172 LEU A C 1
ATOM 1328 O O . LEU A 1 172 ? 7.159 3.679 3.026 1.00 95.75 172 LEU A O 1
ATOM 1332 N N . LYS A 1 173 ? 8.234 1.870 3.812 1.00 96.25 173 LYS A N 1
ATOM 1333 C CA . LYS A 1 173 ? 9.302 1.877 2.806 1.00 96.25 173 LYS A CA 1
ATOM 1334 C C . LYS A 1 173 ? 9.437 0.517 2.129 1.00 96.25 173 LYS A C 1
ATOM 1336 O O . LYS A 1 173 ? 9.545 -0.497 2.805 1.00 96.25 173 LYS A O 1
ATOM 1341 N N . LEU A 1 174 ? 9.528 0.502 0.806 1.00 97.19 174 LEU A N 1
ATOM 1342 C CA . LEU A 1 174 ? 9.760 -0.705 0.017 1.00 97.19 174 LEU A CA 1
ATOM 1343 C C . LEU A 1 174 ? 11.260 -0.925 -0.193 1.00 97.19 174 LEU A C 1
ATOM 1345 O O . LEU A 1 174 ? 11.975 -0.003 -0.601 1.00 97.19 174 LEU A O 1
ATOM 1349 N N . THR A 1 175 ? 11.750 -2.131 0.086 1.00 96.38 175 THR A N 1
ATOM 1350 C CA . THR A 1 175 ? 13.169 -2.492 -0.025 1.00 96.38 175 THR A CA 1
ATOM 1351 C C . THR A 1 175 ? 13.378 -3.790 -0.796 1.00 96.38 175 THR A C 1
ATOM 1353 O O . THR A 1 175 ? 12.516 -4.658 -0.811 1.00 96.38 175 THR A O 1
ATOM 1356 N N . ASN A 1 176 ? 14.549 -3.930 -1.419 1.00 94.12 176 ASN A N 1
ATOM 1357 C CA . ASN A 1 176 ? 15.006 -5.175 -2.039 1.00 94.12 176 ASN A CA 1
ATOM 1358 C C . ASN A 1 176 ? 15.844 -6.059 -1.090 1.00 94.12 176 ASN A C 1
ATOM 1360 O O . ASN A 1 176 ? 16.337 -7.109 -1.502 1.00 94.12 176 ASN A O 1
ATOM 1364 N N . ASN A 1 177 ? 16.045 -5.651 0.168 1.00 91.00 177 ASN A N 1
ATOM 1365 C CA . ASN A 1 177 ? 16.740 -6.475 1.157 1.00 91.00 177 ASN A CA 1
ATOM 1366 C C . ASN A 1 177 ? 15.826 -7.586 1.668 1.00 91.00 177 ASN A C 1
ATOM 1368 O O . ASN A 1 177 ? 14.755 -7.297 2.193 1.00 91.00 177 ASN A O 1
ATOM 1372 N N . ARG A 1 178 ? 16.284 -8.843 1.622 1.00 83.56 178 ARG A N 1
ATOM 1373 C CA . ARG A 1 178 ? 15.533 -10.005 2.147 1.00 83.56 178 ARG A CA 1
ATOM 1374 C C . ARG A 1 178 ? 15.245 -9.922 3.648 1.00 83.56 178 ARG A C 1
ATOM 1376 O O . ARG A 1 178 ? 14.280 -10.505 4.123 1.00 83.56 178 ARG A O 1
ATOM 1383 N N . ARG A 1 179 ? 16.093 -9.211 4.392 1.00 81.62 179 ARG A N 1
ATOM 1384 C CA . ARG A 1 179 ? 15.909 -8.911 5.813 1.00 81.62 179 ARG A CA 1
ATOM 1385 C C . ARG A 1 179 ? 15.867 -7.393 5.966 1.00 81.62 179 ARG A C 1
ATOM 1387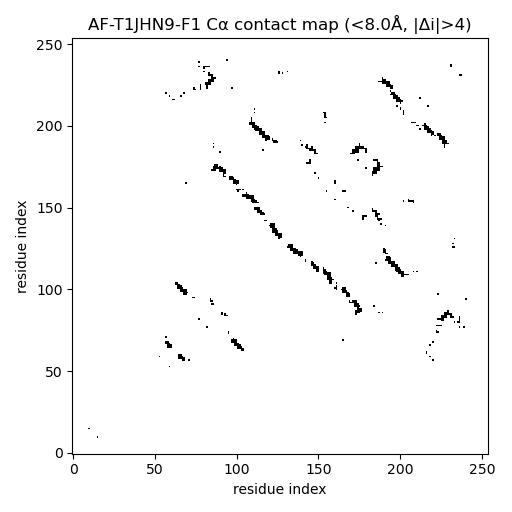 O O . ARG A 1 179 ? 16.895 -6.755 5.718 1.00 81.62 179 ARG A O 1
ATOM 1394 N N . PRO A 1 180 ? 14.707 -6.806 6.296 1.00 73.00 180 PRO A N 1
ATOM 1395 C CA . PRO A 1 180 ? 14.609 -5.373 6.498 1.00 73.00 180 PRO A CA 1
ATOM 1396 C C . PRO A 1 180 ? 15.548 -4.938 7.625 1.00 73.00 180 PRO A C 1
ATOM 1398 O O . PRO A 1 180 ? 15.631 -5.591 8.662 1.00 73.00 180 PRO A O 1
ATOM 1401 N N . LEU A 1 181 ? 16.272 -3.841 7.410 1.00 75.31 181 LEU A N 1
ATOM 1402 C CA . LEU A 1 181 ? 17.260 -3.337 8.372 1.00 75.31 181 LEU A CA 1
ATOM 1403 C C . LEU A 1 181 ? 16.612 -2.451 9.442 1.00 75.31 181 LEU A C 1
ATOM 1405 O O . LEU A 1 181 ? 17.202 -2.205 10.488 1.00 75.31 181 LEU A O 1
ATOM 1409 N N . ILE A 1 182 ? 15.418 -1.931 9.151 1.00 81.44 182 ILE A N 1
ATOM 1410 C CA . ILE A 1 182 ? 14.708 -0.948 9.968 1.00 81.44 182 ILE A CA 1
ATOM 1411 C C . ILE A 1 182 ? 13.234 -1.353 10.037 1.00 81.44 182 ILE A C 1
ATOM 1413 O O . ILE A 1 182 ? 12.655 -1.795 9.042 1.00 81.44 182 ILE A O 1
ATOM 1417 N N . ARG A 1 183 ? 12.603 -1.153 11.200 1.00 82.62 183 ARG A N 1
ATOM 1418 C CA . ARG A 1 183 ? 11.149 -1.284 11.361 1.00 82.62 183 ARG A CA 1
ATOM 1419 C C . ARG A 1 183 ? 10.416 -0.400 10.339 1.00 82.62 183 ARG A C 1
ATOM 1421 O O . ARG A 1 183 ? 10.800 0.743 10.104 1.00 82.62 183 ARG A O 1
ATOM 1428 N N . GLY A 1 184 ? 9.348 -0.927 9.745 1.00 85.94 184 GLY A N 1
ATOM 1429 C CA . GLY A 1 184 ? 8.544 -0.206 8.751 1.00 85.94 184 GLY A CA 1
ATOM 1430 C C . GLY A 1 184 ? 9.008 -0.371 7.297 1.00 85.94 184 GLY A C 1
ATOM 1431 O O . GLY A 1 184 ? 8.453 0.265 6.401 1.00 85.94 184 GLY A O 1
ATOM 1432 N N . GLN A 1 185 ? 10.014 -1.215 7.051 1.00 93.12 185 GLN A N 1
ATOM 1433 C CA . GLN A 1 185 ? 10.406 -1.638 5.710 1.00 93.12 185 GLN A CA 1
ATOM 1434 C C . GLN A 1 185 ? 9.705 -2.947 5.315 1.00 93.12 185 GLN A C 1
ATOM 1436 O O . GLN A 1 185 ? 9.711 -3.905 6.084 1.00 93.12 185 GLN A O 1
ATOM 1441 N N . VAL A 1 186 ? 9.176 -2.993 4.093 1.00 94.81 186 VAL A N 1
ATOM 1442 C CA . VAL A 1 186 ? 8.611 -4.190 3.457 1.00 94.81 186 VAL A CA 1
ATOM 1443 C C . VAL A 1 186 ? 9.552 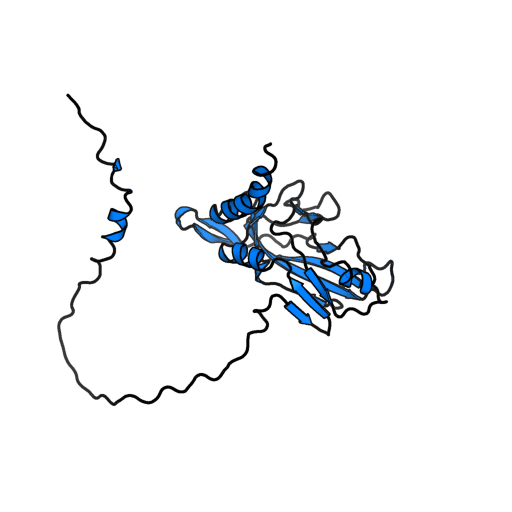-4.661 2.351 1.00 94.81 186 VAL A C 1
ATOM 1445 O O . VAL A 1 186 ? 9.935 -3.883 1.473 1.00 94.81 186 VAL A O 1
ATOM 1448 N N . SER A 1 187 ? 9.955 -5.929 2.427 1.00 95.19 187 SER A N 1
ATOM 1449 C CA . SER A 1 187 ? 10.843 -6.573 1.459 1.00 95.19 187 SER A CA 1
ATOM 1450 C C . SER A 1 187 ? 10.052 -7.065 0.256 1.00 95.19 187 SER A C 1
ATOM 1452 O O . SER A 1 187 ? 9.058 -7.760 0.435 1.00 95.19 187 SER A O 1
ATOM 1454 N N . LEU A 1 188 ? 10.497 -6.722 -0.953 1.00 96.44 188 LEU A N 1
ATOM 1455 C CA . LEU A 1 188 ? 9.896 -7.147 -2.215 1.00 96.44 188 LEU A CA 1
ATOM 1456 C C . LEU A 1 188 ? 10.982 -7.538 -3.222 1.00 96.44 188 LEU A C 1
ATOM 1458 O O . LEU A 1 188 ? 12.095 -7.005 -3.207 1.00 96.44 188 LEU A O 1
ATOM 1462 N N . HIS A 1 189 ? 10.645 -8.440 -4.138 1.00 96.75 189 HIS A N 1
ATOM 1463 C CA . HIS A 1 189 ? 11.501 -8.772 -5.273 1.00 96.75 189 HIS A CA 1
ATOM 1464 C C . HIS A 1 189 ? 11.303 -7.751 -6.384 1.00 96.75 189 HIS A C 1
ATOM 1466 O O . HIS A 1 189 ? 10.187 -7.305 -6.611 1.00 96.75 189 HIS A O 1
ATOM 1472 N N . SER A 1 190 ? 12.372 -7.361 -7.081 1.00 97.38 190 SER A N 1
ATOM 1473 C CA . SER A 1 190 ? 12.264 -6.497 -8.265 1.00 97.38 190 SER A CA 1
ATOM 1474 C C . SER A 1 190 ? 11.619 -7.266 -9.415 1.00 97.38 190 SER A C 1
ATOM 1476 O O . SER A 1 190 ? 11.837 -8.467 -9.545 1.00 97.38 190 SER A O 1
ATOM 1478 N N . MET A 1 191 ? 10.930 -6.565 -10.308 1.00 97.69 191 MET A N 1
ATOM 1479 C CA . MET A 1 191 ? 10.293 -7.108 -11.511 1.00 97.69 191 MET A CA 1
ATOM 1480 C C . MET A 1 191 ? 9.149 -8.093 -11.227 1.00 97.69 191 MET A C 1
ATOM 1482 O O . MET A 1 191 ? 8.935 -9.030 -11.996 1.00 97.69 191 MET A O 1
ATOM 1486 N N . HIS A 1 192 ? 8.427 -7.879 -10.129 1.00 98.19 192 HIS A N 1
ATOM 1487 C CA . HIS A 1 192 ? 7.266 -8.674 -9.733 1.00 98.19 192 HIS A CA 1
ATOM 1488 C C . HIS A 1 192 ? 6.062 -7.761 -9.514 1.00 98.19 192 HIS A C 1
ATOM 1490 O O . HIS A 1 192 ? 6.219 -6.581 -9.187 1.00 98.19 192 HIS A O 1
ATOM 1496 N N . LYS A 1 193 ? 4.863 -8.308 -9.713 1.00 98.25 193 LYS A N 1
ATOM 1497 C CA . LYS A 1 193 ? 3.605 -7.594 -9.493 1.00 98.25 193 LYS A CA 1
ATOM 1498 C C . LYS A 1 193 ? 3.076 -7.870 -8.097 1.00 98.25 193 LYS A C 1
ATOM 1500 O O . LYS A 1 193 ? 3.069 -9.013 -7.648 1.00 98.25 193 LYS A O 1
ATOM 1505 N N . TYR A 1 194 ? 2.589 -6.827 -7.443 1.00 98.44 194 TYR A N 1
ATOM 1506 C CA . TYR A 1 194 ? 2.103 -6.892 -6.075 1.00 98.44 194 TYR A CA 1
ATOM 1507 C C . TYR A 1 194 ? 0.763 -6.182 -5.908 1.00 98.44 194 TYR A C 1
ATOM 1509 O O . TYR A 1 194 ? 0.474 -5.204 -6.599 1.00 98.44 194 TYR A O 1
ATOM 1517 N N . GLN A 1 195 ? -0.016 -6.666 -4.944 1.00 98.19 195 GLN A N 1
ATOM 1518 C CA . GLN A 1 195 ? -1.265 -6.079 -4.481 1.00 98.19 195 GLN A CA 1
ATOM 1519 C C . GLN A 1 195 ? -1.126 -5.701 -3.001 1.00 98.19 195 GLN A C 1
ATOM 1521 O O . GLN A 1 195 ? -0.968 -6.586 -2.156 1.00 98.19 195 GLN A O 1
ATOM 1526 N N . PRO A 1 196 ? -1.201 -4.406 -2.661 1.00 98.19 196 PRO A N 1
ATOM 1527 C CA . PRO A 1 196 ? -1.400 -3.971 -1.285 1.00 98.19 196 PRO A CA 1
ATOM 1528 C C . PRO A 1 196 ? -2.781 -4.383 -0.777 1.00 98.19 196 PRO A C 1
ATOM 1530 O O . PRO A 1 196 ? -3.778 -4.213 -1.485 1.00 98.19 196 PRO A O 1
ATOM 1533 N N . ARG A 1 197 ? -2.858 -4.877 0.458 1.00 98.06 197 ARG A N 1
ATOM 1534 C CA . ARG A 1 197 ? -4.124 -5.130 1.153 1.00 98.06 197 ARG A CA 1
ATOM 1535 C C . ARG A 1 197 ? -4.098 -4.452 2.506 1.00 98.06 197 ARG A C 1
ATOM 1537 O O . ARG A 1 197 ? -3.091 -4.481 3.210 1.00 98.06 197 ARG A O 1
ATOM 1544 N N . ILE A 1 198 ? -5.204 -3.810 2.846 1.00 98.50 198 ILE A N 1
ATOM 1545 C CA . ILE A 1 198 ? -5.376 -3.115 4.116 1.00 98.50 198 ILE A CA 1
ATOM 1546 C C . ILE A 1 198 ? -6.202 -4.006 5.022 1.00 98.50 198 ILE A C 1
ATOM 1548 O O . ILE A 1 198 ? -7.217 -4.554 4.602 1.00 98.50 198 ILE A O 1
ATOM 1552 N N . HIS A 1 199 ? -5.789 -4.112 6.274 1.00 98.31 199 HIS A N 1
ATOM 1553 C CA . HIS A 1 199 ? -6.462 -4.922 7.270 1.00 98.31 199 HIS A CA 1
ATOM 1554 C C . HIS A 1 199 ? -6.817 -4.068 8.477 1.00 98.31 199 HIS A C 1
ATOM 1556 O O . HIS A 1 199 ? -5.987 -3.300 8.971 1.00 98.31 199 HIS A O 1
ATOM 1562 N N . ILE A 1 200 ? -8.047 -4.232 8.954 1.00 98.06 200 ILE A N 1
ATOM 1563 C CA . ILE A 1 200 ? -8.552 -3.591 10.164 1.00 98.06 200 ILE A CA 1
ATOM 1564 C C . ILE A 1 200 ? -9.053 -4.694 11.093 1.00 98.06 200 ILE A C 1
ATOM 1566 O O . ILE A 1 200 ? -9.900 -5.499 10.709 1.00 98.06 200 ILE A O 1
ATOM 1570 N N . GLN A 1 201 ? -8.522 -4.749 12.312 1.00 97.00 201 GLN A N 1
ATOM 1571 C CA . GLN A 1 201 ? -8.904 -5.741 13.320 1.00 97.00 201 GLN A CA 1
ATOM 1572 C C . GLN A 1 201 ? -9.171 -5.045 14.645 1.00 97.00 201 GLN A C 1
ATOM 1574 O O . GLN A 1 201 ? -8.336 -4.273 15.118 1.00 97.00 201 GLN A O 1
ATOM 1579 N N . LYS A 1 202 ? -10.302 -5.362 15.276 1.00 95.44 202 LYS A N 1
ATOM 1580 C CA . LYS A 1 202 ? -10.573 -4.953 16.655 1.00 95.44 202 LYS A CA 1
ATOM 1581 C C . LYS A 1 202 ? -9.546 -5.608 17.589 1.00 95.44 202 LYS A C 1
ATOM 1583 O O . LYS A 1 202 ? -9.323 -6.816 17.525 1.00 95.44 202 LYS A O 1
ATOM 1588 N N . SER A 1 203 ? -8.884 -4.802 18.408 1.00 91.12 203 SER A N 1
ATOM 1589 C CA . SER A 1 203 ? -7.906 -5.248 19.398 1.00 91.12 203 SER A CA 1
ATOM 1590 C C . SER A 1 203 ? -8.602 -5.610 20.708 1.00 91.12 203 SER A C 1
ATOM 1592 O O . SER A 1 203 ? -9.563 -4.955 21.106 1.00 91.12 203 SER A O 1
ATOM 1594 N N . GLU A 1 204 ? -8.096 -6.634 21.394 1.00 84.00 204 GLU A N 1
ATOM 1595 C CA . GLU A 1 204 ? -8.584 -7.047 22.717 1.00 84.00 204 GLU A CA 1
ATOM 1596 C C . GLU A 1 204 ? -8.096 -6.101 23.830 1.00 84.00 204 GLU A C 1
ATOM 1598 O O . GLU A 1 204 ? -8.735 -5.990 24.873 1.00 84.00 204 GLU A O 1
ATOM 1603 N N . SER A 1 205 ? -6.981 -5.392 23.612 1.00 78.44 205 SER A N 1
ATOM 1604 C CA . SER A 1 205 ? -6.445 -4.396 24.547 1.00 78.44 205 SER A CA 1
ATOM 1605 C C . SER A 1 205 ? -5.629 -3.304 23.844 1.00 78.44 205 SER A C 1
ATOM 1607 O O . SER A 1 205 ? -5.240 -3.439 22.680 1.00 78.44 205 SER A O 1
ATOM 1609 N N . GLU A 1 206 ? -5.320 -2.231 24.573 1.00 74.56 206 GLU A N 1
ATOM 1610 C CA . GLU A 1 206 ? -4.485 -1.103 24.125 1.00 74.56 206 GLU A CA 1
ATOM 1611 C C . GLU A 1 206 ? -3.011 -1.484 23.870 1.00 74.56 206 GLU A C 1
ATOM 1613 O O . GLU A 1 206 ? -2.255 -0.725 23.276 1.00 74.56 206 GLU A O 1
ATOM 1618 N N . GLN A 1 207 ? -2.572 -2.673 24.287 1.00 75.69 207 GLN A N 1
ATOM 1619 C CA . GLN A 1 207 ? -1.171 -3.105 24.165 1.00 75.69 207 GLN A CA 1
ATOM 1620 C C . GLN A 1 207 ? -0.998 -4.301 23.216 1.00 75.69 207 GLN A C 1
ATOM 1622 O O . GLN A 1 207 ? 0.127 -4.679 22.886 1.00 75.69 207 GLN A O 1
ATOM 1627 N N . ALA A 1 208 ? -2.097 -4.905 22.757 1.00 74.00 208 ALA A N 1
ATOM 1628 C CA . ALA A 1 208 ? -2.066 -6.104 21.932 1.00 74.00 208 ALA A CA 1
ATOM 1629 C C . ALA A 1 208 ? -1.921 -5.774 20.436 1.00 74.00 208 ALA A C 1
ATOM 1631 O O . ALA A 1 208 ? -2.883 -5.426 19.755 1.00 74.00 208 ALA A O 1
ATOM 1632 N N . VAL A 1 209 ? -0.723 -5.991 19.886 1.00 75.44 209 VAL A N 1
ATOM 1633 C CA . VAL A 1 209 ? -0.499 -6.071 18.430 1.00 75.44 209 VAL A CA 1
ATOM 1634 C C . VAL A 1 209 ? -0.424 -7.544 18.024 1.00 75.44 209 VAL A C 1
ATOM 1636 O O . VAL A 1 209 ? 0.614 -8.045 17.596 1.00 75.44 209 VAL A O 1
ATOM 1639 N N . HIS A 1 210 ? -1.525 -8.271 18.220 1.00 85.62 210 HIS A N 1
ATOM 1640 C CA . HIS A 1 210 ? -1.677 -9.632 17.707 1.00 85.62 210 HIS A CA 1
ATOM 1641 C C . HIS A 1 210 ? -2.451 -9.581 16.387 1.00 85.62 210 HIS A C 1
ATOM 1643 O O . HIS A 1 210 ? -3.680 -9.467 16.377 1.00 85.62 210 HIS A O 1
ATOM 1649 N N . LEU A 1 211 ? -1.707 -9.621 15.281 1.00 90.31 211 LEU A N 1
ATOM 1650 C CA . LEU A 1 211 ? -2.262 -9.552 13.932 1.00 90.31 211 LEU A CA 1
ATOM 1651 C C . LEU A 1 211 ? -2.762 -10.933 13.515 1.00 90.31 211 LEU A C 1
ATOM 1653 O O . LEU A 1 211 ? -1.969 -11.857 13.338 1.00 90.31 211 LEU A O 1
ATOM 1657 N N . ASP A 1 212 ? -4.068 -11.059 13.326 1.00 90.69 212 ASP A N 1
ATOM 1658 C CA . ASP A 1 212 ? -4.703 -12.278 12.846 1.00 90.69 212 ASP A CA 1
ATOM 1659 C C . ASP A 1 212 ? -5.521 -11.964 11.593 1.00 90.69 212 ASP A C 1
ATOM 1661 O O . ASP A 1 212 ? -6.598 -11.369 11.657 1.00 90.69 212 ASP A O 1
ATOM 1665 N N . LEU A 1 213 ? -5.007 -12.397 10.439 1.00 89.12 213 LEU A N 1
ATOM 1666 C CA . LEU A 1 213 ? -5.665 -12.212 9.145 1.00 89.12 213 LEU A CA 1
ATOM 1667 C C . LEU A 1 213 ? -7.068 -12.836 9.089 1.00 89.12 213 LEU A C 1
ATOM 1669 O O . LEU A 1 213 ? -7.886 -12.383 8.299 1.00 89.12 213 LEU A O 1
ATOM 1673 N N . LYS A 1 214 ? -7.369 -13.862 9.899 1.00 90.62 214 LYS A N 1
ATOM 1674 C CA . LYS A 1 214 ? -8.702 -14.490 9.921 1.00 90.62 214 LYS A CA 1
ATOM 1675 C C . LYS A 1 214 ? -9.720 -13.684 10.722 1.00 90.62 214 LYS A C 1
ATOM 1677 O O . LYS A 1 214 ? -10.915 -13.824 10.489 1.00 90.62 214 LYS A O 1
ATOM 1682 N N . LYS A 1 215 ? -9.253 -12.873 11.675 1.00 91.81 215 LYS A N 1
ATOM 1683 C CA . LYS A 1 215 ? -10.089 -11.998 12.510 1.00 91.81 215 LYS A CA 1
ATOM 1684 C C . LYS A 1 215 ? -10.152 -10.565 11.978 1.00 91.81 215 LYS A C 1
ATOM 1686 O O . LYS A 1 215 ? -10.808 -9.725 12.591 1.00 91.81 215 LYS A O 1
ATOM 1691 N N . SER A 1 216 ? -9.446 -10.267 10.888 1.00 95.69 216 SER A N 1
ATOM 1692 C CA . SER A 1 216 ? -9.390 -8.932 10.306 1.00 95.69 216 SER A CA 1
ATOM 1693 C C . SER A 1 216 ? -10.345 -8.778 9.132 1.00 95.69 216 SER A C 1
ATOM 1695 O O . SER A 1 216 ? -10.575 -9.700 8.348 1.00 95.69 216 SER A O 1
ATOM 1697 N N . THR A 1 217 ? -10.865 -7.568 8.979 1.00 97.62 217 THR A N 1
ATOM 1698 C CA . THR A 1 217 ? -11.572 -7.160 7.771 1.00 97.62 217 THR A CA 1
ATOM 1699 C C . THR A 1 217 ? -10.542 -6.664 6.763 1.00 97.62 217 THR A C 1
ATOM 1701 O O . THR A 1 217 ? -9.748 -5.772 7.073 1.00 97.62 217 THR A O 1
ATOM 1704 N N . THR A 1 218 ? -10.524 -7.264 5.571 1.00 98.19 218 THR A N 1
ATOM 1705 C CA . THR A 1 218 ? -9.517 -6.992 4.536 1.00 98.19 218 THR A CA 1
ATOM 1706 C C . THR A 1 218 ? -10.111 -6.192 3.381 1.00 98.19 218 THR A C 1
ATOM 1708 O O . THR A 1 218 ? -11.096 -6.609 2.782 1.00 98.19 218 THR A O 1
ATOM 1711 N N . PHE A 1 219 ? -9.459 -5.088 3.027 1.00 98.31 219 PHE A N 1
ATOM 1712 C CA . PHE A 1 219 ? -9.849 -4.170 1.960 1.00 98.31 219 PHE A CA 1
ATOM 1713 C C . PHE A 1 219 ? -8.779 -4.150 0.864 1.00 98.31 219 PHE A C 1
ATOM 1715 O O . PHE A 1 219 ? -7.585 -4.003 1.147 1.00 98.31 219 PHE A O 1
ATOM 1722 N N . ILE A 1 220 ? -9.203 -4.307 -0.392 1.00 98.06 220 ILE A N 1
ATOM 1723 C CA . ILE A 1 220 ? -8.315 -4.412 -1.556 1.00 98.06 220 ILE A CA 1
ATOM 1724 C C . ILE A 1 220 ? -8.783 -3.443 -2.638 1.00 98.06 220 ILE A C 1
ATOM 1726 O O . ILE A 1 220 ? -9.864 -3.603 -3.196 1.00 98.06 220 ILE A O 1
ATOM 1730 N N . PHE A 1 221 ? -7.936 -2.471 -2.968 1.00 97.94 221 PHE A N 1
ATOM 1731 C CA . PHE A 1 221 ? -8.152 -1.554 -4.085 1.00 97.94 221 PHE A CA 1
ATOM 1732 C C . PHE A 1 221 ? -7.298 -2.002 -5.270 1.00 97.94 221 PHE A C 1
ATOM 1734 O O . PHE A 1 221 ? -6.068 -1.891 -5.229 1.00 97.94 221 PHE A O 1
ATOM 1741 N N . ASN A 1 222 ? -7.927 -2.534 -6.315 1.00 97.06 222 ASN A N 1
ATOM 1742 C CA . ASN A 1 222 ? -7.227 -3.136 -7.456 1.00 97.06 222 ASN A CA 1
ATOM 1743 C C . ASN A 1 222 ? -6.312 -2.132 -8.180 1.00 97.06 222 ASN A C 1
ATOM 1745 O O . ASN A 1 222 ? -5.219 -2.485 -8.632 1.00 97.06 222 ASN A O 1
ATOM 1749 N N . GLU A 1 223 ? -6.718 -0.861 -8.229 1.00 97.12 223 GLU A N 1
ATOM 1750 C CA . GLU A 1 223 ? -5.945 0.236 -8.818 1.00 97.12 223 GLU A CA 1
ATOM 1751 C C . GLU A 1 223 ? -4.647 0.558 -8.056 1.00 97.12 223 GLU A C 1
ATOM 1753 O O . GLU A 1 223 ? -3.791 1.275 -8.573 1.00 97.12 223 GLU A O 1
ATOM 1758 N N . THR A 1 224 ? -4.468 0.017 -6.846 1.00 98.19 224 THR A N 1
ATOM 1759 C CA . THR A 1 224 ? -3.237 0.188 -6.052 1.00 98.19 224 THR A CA 1
ATOM 1760 C C . THR A 1 224 ? -2.179 -0.877 -6.328 1.00 98.19 224 THR A C 1
ATOM 1762 O O . THR A 1 224 ? -1.088 -0.814 -5.761 1.00 98.19 224 THR A O 1
ATOM 1765 N N . SER A 1 225 ? -2.462 -1.842 -7.206 1.00 98.31 225 SER A N 1
ATOM 1766 C CA . SER A 1 225 ? -1.457 -2.806 -7.650 1.00 98.31 225 SER A CA 1
ATOM 1767 C C . SER A 1 225 ? -0.319 -2.139 -8.425 1.00 98.31 225 SER A C 1
ATOM 1769 O O . SER A 1 225 ? -0.491 -1.115 -9.093 1.00 98.31 225 SER A O 1
ATOM 1771 N N . PHE A 1 226 ? 0.878 -2.718 -8.328 1.00 98.62 226 PHE A N 1
ATOM 1772 C CA . PHE A 1 226 ? 2.073 -2.170 -8.965 1.00 98.62 226 PHE A CA 1
ATOM 1773 C C . PHE A 1 226 ? 3.109 -3.237 -9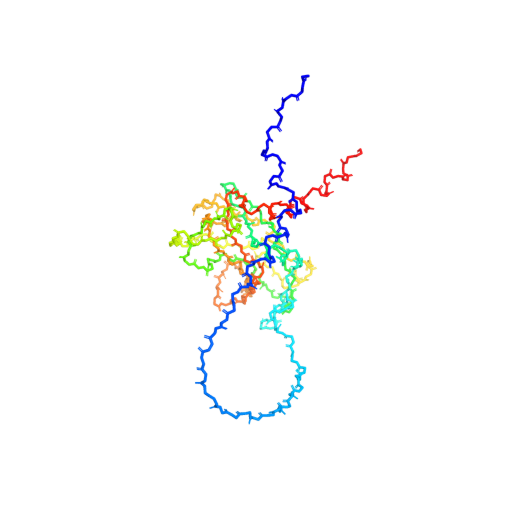.302 1.00 98.62 226 PHE A C 1
ATOM 1775 O O . PHE A 1 226 ? 3.114 -4.331 -8.742 1.00 98.62 226 PHE A O 1
ATOM 1782 N N . THR A 1 227 ? 4.035 -2.878 -10.191 1.00 98.50 227 THR A N 1
ATOM 1783 C CA . THR A 1 227 ? 5.258 -3.640 -10.455 1.00 98.50 227 THR A CA 1
ATOM 1784 C C . THR A 1 227 ? 6.430 -2.999 -9.723 1.00 98.50 227 THR A C 1
ATOM 1786 O O . THR A 1 227 ? 6.656 -1.793 -9.811 1.00 98.50 227 THR A O 1
ATOM 1789 N N . THR A 1 228 ? 7.200 -3.780 -8.981 1.00 98.25 228 THR A N 1
ATOM 1790 C CA . THR A 1 228 ? 8.423 -3.292 -8.332 1.00 98.25 228 THR A CA 1
ATOM 1791 C C . THR A 1 228 ? 9.573 -3.198 -9.319 1.00 98.25 228 THR A C 1
ATOM 1793 O O . THR A 1 228 ? 9.783 -4.085 -10.144 1.00 98.25 228 THR A O 1
ATOM 1796 N N . VAL A 1 229 ? 10.382 -2.152 -9.207 1.00 98.44 229 VAL A N 1
ATOM 1797 C CA . VAL A 1 229 ? 11.543 -1.929 -10.075 1.00 98.44 229 VAL A CA 1
ATOM 1798 C C . VAL A 1 229 ? 12.679 -1.272 -9.290 1.00 98.44 229 VAL A C 1
ATOM 1800 O O . VAL A 1 229 ? 12.453 -0.605 -8.284 1.00 98.44 229 VAL A O 1
ATOM 1803 N N . THR A 1 230 ? 13.926 -1.432 -9.726 1.00 97.50 230 THR A N 1
ATOM 1804 C CA . THR A 1 230 ? 15.067 -0.677 -9.164 1.00 97.50 230 THR A CA 1
ATOM 1805 C C . THR A 1 230 ? 15.263 0.678 -9.847 1.00 97.50 230 THR A C 1
ATOM 1807 O O . THR A 1 230 ? 15.850 1.590 -9.267 1.00 97.50 230 THR A O 1
ATOM 1810 N N . ALA A 1 231 ? 14.730 0.825 -11.059 1.00 96.69 231 ALA A N 1
ATOM 1811 C CA . ALA A 1 231 ? 14.643 2.059 -11.828 1.00 96.69 231 ALA A CA 1
ATOM 1812 C C . ALA A 1 231 ? 13.392 2.003 -12.716 1.00 96.69 231 ALA A C 1
ATOM 1814 O O . ALA A 1 231 ? 13.037 0.921 -13.186 1.00 96.69 231 ALA A O 1
ATOM 1815 N N . TYR A 1 232 ? 12.745 3.146 -12.961 1.00 97.38 232 TYR A N 1
ATOM 1816 C CA . TYR A 1 232 ? 11.545 3.190 -13.801 1.00 97.38 232 TYR A CA 1
ATOM 1817 C C . TYR A 1 232 ? 11.823 2.656 -15.209 1.00 97.38 232 TYR A C 1
ATOM 1819 O O . TYR A 1 232 ? 12.821 3.040 -15.825 1.00 97.38 232 TYR A O 1
ATOM 1827 N N . GLN A 1 233 ? 10.938 1.795 -15.704 1.00 97.69 233 GLN A N 1
ATOM 1828 C CA . GLN A 1 233 ? 11.013 1.191 -17.032 1.00 97.69 233 GLN A CA 1
ATOM 1829 C C . GLN A 1 233 ? 10.158 1.991 -18.021 1.00 97.69 233 GLN A C 1
ATOM 1831 O O . GLN A 1 233 ? 10.663 2.466 -19.043 1.00 97.69 233 GLN A O 1
ATOM 1836 N N . ASN A 1 234 ? 8.887 2.226 -17.688 1.00 94.56 234 ASN A N 1
ATOM 1837 C CA . ASN A 1 234 ? 7.983 3.029 -18.497 1.00 94.56 234 ASN A CA 1
ATOM 1838 C C . ASN A 1 234 ? 8.266 4.537 -18.326 1.00 94.56 234 ASN A C 1
ATOM 1840 O O . ASN A 1 234 ? 8.046 5.136 -17.268 1.00 94.56 234 ASN A O 1
ATOM 1844 N N . GLN A 1 235 ? 8.714 5.194 -19.403 1.00 92.81 235 GLN A N 1
ATOM 1845 C CA . GLN A 1 235 ? 9.000 6.636 -19.392 1.00 92.81 235 GLN A CA 1
ATOM 1846 C C . GLN A 1 235 ? 7.753 7.495 -19.136 1.00 92.81 235 GLN A C 1
ATOM 1848 O O . GLN A 1 235 ? 7.878 8.596 -18.599 1.00 92.81 235 GLN A O 1
ATOM 1853 N N . GLN A 1 236 ? 6.552 7.010 -19.470 1.00 92.06 236 GLN A N 1
ATOM 1854 C CA . GLN A 1 236 ? 5.307 7.726 -19.183 1.00 92.06 236 GLN A CA 1
ATOM 1855 C C . GLN A 1 236 ? 5.043 7.791 -17.677 1.00 92.06 236 GLN A C 1
ATOM 1857 O O . GLN A 1 236 ? 4.745 8.869 -17.165 1.00 92.06 236 GLN A O 1
ATOM 1862 N N . VAL A 1 237 ? 5.258 6.687 -16.952 1.00 91.06 237 VAL A N 1
ATOM 1863 C CA . VAL A 1 237 ? 5.177 6.652 -15.481 1.00 91.06 237 VAL A CA 1
ATOM 1864 C C . VAL A 1 237 ? 6.161 7.657 -14.883 1.00 91.06 237 VAL A C 1
ATOM 1866 O O . VAL A 1 237 ? 5.768 8.522 -14.102 1.00 91.06 237 VAL A O 1
ATOM 1869 N N . LYS A 1 238 ? 7.426 7.632 -15.325 1.00 90.19 238 LYS A N 1
ATOM 1870 C CA . LYS A 1 238 ? 8.448 8.595 -14.884 1.00 90.19 238 LYS A CA 1
ATOM 1871 C C . LYS A 1 238 ? 8.034 10.049 -15.147 1.00 90.19 238 LYS A C 1
ATOM 1873 O O . LYS A 1 238 ? 8.246 10.903 -14.287 1.00 90.19 238 LYS A O 1
ATOM 1878 N N . LYS A 1 239 ? 7.432 10.337 -16.306 1.00 89.75 239 LYS A N 1
ATOM 1879 C CA . LYS A 1 239 ? 6.946 11.677 -16.668 1.00 89.75 239 LYS A CA 1
ATOM 1880 C C . LYS A 1 239 ? 5.811 12.138 -15.756 1.00 89.75 239 LYS A C 1
ATOM 1882 O O . LYS A 1 239 ? 5.862 13.271 -15.289 1.00 89.75 239 LYS A O 1
ATOM 1887 N N . VAL A 1 240 ? 4.827 11.283 -15.466 1.00 89.62 240 VAL A N 1
ATOM 1888 C CA . VAL A 1 240 ? 3.740 11.615 -14.529 1.00 89.62 240 VAL A CA 1
ATOM 1889 C C . VAL A 1 240 ? 4.320 11.921 -13.151 1.00 89.62 240 VAL A C 1
ATOM 1891 O O . VAL A 1 240 ? 4.055 12.985 -12.607 1.00 89.62 240 VAL A O 1
ATOM 1894 N N . ILE A 1 241 ? 5.209 11.073 -12.634 1.00 87.94 241 ILE A N 1
ATOM 1895 C CA . ILE A 1 241 ? 5.903 11.307 -11.355 1.00 87.94 241 ILE A CA 1
ATOM 1896 C C . ILE A 1 241 ? 6.600 12.666 -11.349 1.00 87.94 241 ILE A C 1
ATOM 1898 O O . ILE A 1 241 ? 6.381 13.476 -10.453 1.00 87.94 241 ILE A O 1
ATOM 1902 N N . SER A 1 242 ? 7.394 12.942 -12.382 1.00 86.62 242 SER A N 1
ATOM 1903 C CA . SER A 1 242 ? 8.063 14.228 -12.576 1.00 86.62 242 SER A CA 1
ATOM 1904 C C . SER A 1 242 ? 7.054 15.388 -12.514 1.00 86.62 242 SER A C 1
ATOM 1906 O O . SER A 1 242 ? 7.222 16.328 -11.741 1.00 86.62 242 SER A O 1
ATOM 1908 N N . ASN A 1 243 ? 5.951 15.292 -13.251 1.00 86.62 243 ASN A N 1
ATOM 1909 C CA . ASN A 1 243 ? 4.907 16.313 -13.272 1.00 86.62 243 ASN A CA 1
ATOM 1910 C C . ASN A 1 243 ? 4.184 16.504 -11.934 1.00 86.62 243 ASN A C 1
ATOM 1912 O O . ASN A 1 243 ? 3.596 17.557 -11.753 1.00 86.62 243 ASN A O 1
ATOM 1916 N N . TYR A 1 244 ? 4.214 15.544 -11.008 1.00 83.62 244 TYR A N 1
ATOM 1917 C CA . TYR A 1 244 ? 3.648 15.712 -9.665 1.00 83.62 244 TYR A CA 1
ATOM 1918 C C . TYR A 1 244 ? 4.659 16.265 -8.651 1.00 83.62 244 TYR A C 1
ATOM 1920 O O . TYR A 1 244 ? 4.274 17.006 -7.750 1.00 83.62 244 TYR A O 1
ATOM 1928 N N . TYR A 1 245 ? 5.949 15.945 -8.792 1.00 76.06 245 TYR A N 1
ATOM 1929 C CA . TYR A 1 245 ? 6.993 16.428 -7.879 1.00 76.06 245 TYR A CA 1
ATOM 1930 C C . TYR A 1 245 ? 7.525 17.823 -8.243 1.00 76.06 245 TYR A C 1
ATOM 1932 O O . TYR A 1 245 ? 7.767 18.636 -7.355 1.00 76.06 245 TYR A O 1
ATOM 1940 N N . TYR A 1 246 ? 7.703 18.130 -9.531 1.00 64.19 246 TYR A N 1
ATOM 1941 C CA . TYR A 1 246 ? 8.352 19.372 -9.974 1.00 64.19 246 TYR A CA 1
ATOM 1942 C C . TYR A 1 246 ? 7.482 20.641 -10.091 1.00 64.19 246 TYR A C 1
ATOM 1944 O O . TYR A 1 246 ? 8.085 21.715 -10.155 1.00 64.19 246 TYR A O 1
ATOM 1952 N N . PRO A 1 247 ? 6.131 20.627 -10.053 1.00 56.34 247 PRO A N 1
ATOM 1953 C CA . PRO A 1 247 ? 5.364 21.864 -9.888 1.00 56.34 247 PRO A CA 1
ATOM 1954 C C . PRO A 1 247 ? 5.731 22.595 -8.594 1.00 56.34 247 PRO A C 1
ATOM 1956 O O . PRO A 1 247 ? 5.751 23.819 -8.576 1.00 56.34 247 PRO A O 1
ATOM 1959 N N . PHE A 1 248 ? 6.118 21.863 -7.543 1.00 49.97 248 PHE A N 1
ATOM 1960 C CA . PHE A 1 248 ? 6.564 22.446 -6.275 1.00 49.97 248 PHE A CA 1
ATOM 1961 C C . PHE A 1 248 ? 7.940 23.130 -6.359 1.00 49.97 248 PHE A C 1
ATOM 1963 O O . PHE A 1 248 ? 8.206 24.028 -5.571 1.00 49.97 248 PHE A O 1
ATOM 1970 N N . CYS A 1 249 ? 8.793 22.786 -7.333 1.00 46.53 249 CYS A N 1
ATOM 1971 C CA . CYS A 1 249 ? 10.100 23.436 -7.519 1.00 46.53 249 CYS A CA 1
ATOM 1972 C C . CYS A 1 249 ? 10.050 24.706 -8.383 1.00 46.53 249 CYS A C 1
ATOM 1974 O O . CYS A 1 249 ? 11.036 25.436 -8.422 1.00 46.53 249 CYS A O 1
ATOM 1976 N N . ARG A 1 250 ? 8.943 24.985 -9.088 1.00 44.19 250 ARG A N 1
ATOM 1977 C CA . ARG A 1 250 ? 8.792 26.223 -9.879 1.00 44.19 250 ARG A CA 1
ATOM 1978 C C . ARG A 1 250 ? 8.252 27.409 -9.077 1.00 44.19 250 ARG A C 1
ATOM 1980 O O . ARG A 1 250 ? 8.366 28.529 -9.555 1.00 44.19 250 ARG A O 1
ATOM 1987 N N . VAL A 1 251 ? 7.687 27.182 -7.887 1.00 44.28 251 VAL A N 1
ATOM 1988 C CA . VAL A 1 251 ? 7.089 28.252 -7.060 1.00 44.28 251 VAL A CA 1
ATOM 1989 C C . VAL A 1 251 ? 8.058 28.781 -5.991 1.00 44.28 251 VAL A C 1
ATOM 1991 O O . VAL A 1 251 ? 7.890 29.892 -5.511 1.00 44.28 251 VAL A O 1
ATOM 1994 N N . SER A 1 252 ? 9.124 28.047 -5.660 1.00 40.50 252 SER A N 1
ATOM 1995 C CA . SER A 1 252 ? 10.165 28.473 -4.706 1.00 40.50 252 SER A CA 1
ATOM 1996 C C . SER A 1 252 ? 11.411 29.060 -5.390 1.00 40.50 252 SER A C 1
ATOM 1998 O O . SER A 1 252 ? 12.531 28.840 -4.937 1.00 40.50 252 SER A O 1
ATOM 2000 N N . GLY A 1 253 ? 11.214 29.747 -6.516 1.00 44.09 253 GLY A N 1
ATOM 2001 C CA . GLY A 1 253 ? 12.250 30.465 -7.260 1.00 44.09 253 GLY A CA 1
ATOM 2002 C C . GLY A 1 253 ? 11.932 31.956 -7.354 1.00 44.09 253 GLY A C 1
ATOM 2003 O O . GLY A 1 253 ? 11.744 32.460 -8.459 1.00 44.09 253 GLY A O 1
ATOM 2004 N N . LEU A 1 254 ? 11.828 32.615 -6.198 1.00 36.94 254 LEU A N 1
ATOM 2005 C CA . LEU A 1 254 ? 11.986 34.060 -6.008 1.00 36.94 254 LEU A CA 1
ATOM 2006 C C . LEU A 1 254 ? 12.999 34.269 -4.883 1.00 36.94 254 LEU A C 1
ATOM 2008 O O . LEU A 1 254 ? 12.862 33.559 -3.859 1.00 36.94 254 LEU A O 1
#